Protein AF-A0A8T4DHM2-F1 (afdb_monomer)

Solvent-accessible surface area (backbone atoms only — not comparable to full-atom values): 19106 Å² total; per-residue (Å²): 145,84,73,81,66,64,70,60,52,62,57,51,57,50,54,53,49,54,50,51,53,53,55,59,59,62,76,74,63,72,80,48,41,32,35,40,33,29,38,38,45,29,70,30,79,70,56,65,68,32,50,54,48,30,55,52,62,71,40,50,84,72,65,46,81,91,61,20,65,68,57,28,38,73,72,60,42,24,54,74,74,44,68,49,73,49,72,58,94,60,24,19,42,32,43,39,39,39,38,25,46,55,54,76,65,61,47,50,54,55,48,55,52,49,45,69,41,53,53,34,71,97,31,52,28,48,34,45,71,75,48,76,44,60,57,52,61,60,53,50,53,52,52,54,56,52,50,54,52,53,50,49,55,50,58,73,64,52,70,55,67,68,55,54,53,51,48,51,54,49,46,58,56,50,61,70,46,55,37,68,42,67,92,81,52,29,45,19,28,75,33,52,86,84,35,70,48,39,37,41,25,54,36,60,56,29,35,51,43,38,42,74,69,70,44,40,29,27,34,19,52,68,62,73,65,81,49,70,56,57,40,51,48,22,77,75,28,51,27,30,39,44,30,35,31,51,72,67,33,50,52,36,50,52,49,43,58,75,70,31,49,56,54,26,38,22,56,36,61,82,83,35,50,54,54,75,51,49,70,70,52,51,60,45,28,65,71,67,42,40,45,36,71,58,52,48,54,58,53,55,58,56,68,73,61,67,81,78,77,79,82,78,83,80,78,84,81,84,87,81,87,80,86,86,84,88,88,82,87,86,81,83,91,88,82,84,88,133

Radius of gyration: 42.07 Å; Cα contacts (8 Å, |Δi|>4): 471; chains: 1; bounding box: 94×70×94 Å

Foldseek 3Di:
DPDPPPVVVVVVVVVVVVVVVVVVVVPPDDLFQKKWKKKKKWQFDADPVQLVCLLQVQLPPVPDPVLRPVVCPVVVQKDDWDKDWDDDPGMIIIMIMIGGNDDPVSVVVSSVSSQVRQDGDPTGMGMDTPDMDGPVVVVVVVVVVVVVVVVVVVVVPPPPVVVVVVVVVVLVVLVVQFFQDDPVRWTAFPCQPVALEAEEEADNLLRSLCVVLVNRRYTHQDDLARDPRLQVSQVRHAYEYEAELDPSRVSSLVNCVVRHHYFWYFYQPHPDGSSPDDSVRVVVSVVPIDGSVVVVVVVVVVVVPDDDDDDPDDDDDDDDDDDDDDDDDDDDDDDDDD

Nearest PDB structures (foldseek):
  4pfc-assembly1_B  TM=4.199E-01  e=1.854E-01  Homo sapiens
  5wob-assembly2_C  TM=3.866E-01  e=6.236E-01  Homo sapiens
  4dtt-assembly2_B  TM=3.139E-01  e=3.838E-01  Homo sapiens
  5wob-assembly1_B  TM=2.906E-01  e=4.892E-01  Homo sapiens
  5wob-assembly4_H  TM=2.958E-01  e=7.480E-01  Homo sapiens

pLDDT: mean 78.2, std 19.73, range [31.89, 96.5]

Mean predicted aligned error: 19.89 Å

Sequence (338 aa):
MIIKSKKNLDLKDNHDKDKKTDVTLKNEIGTTKYIIQANINASGIVDRPDVVGAIFGQTEGLLGDDLDLRELQKTGRVGRIRVSINSKSGKSFGSISIPSSLDKIETAVLAASLETIDRVGPCEAKINVSKIEDVRSSKRAYVVDRAKEILKEMMDREVPETQELTEEVKQAVRVKQITKYGADNLPAGPNIDDSDAIIVCEGRADVLNLLKYGIKNAIAVEGTSIPDTIVKLSKEKTVTAFIDGDRGGELILRELMELGEIDNLARAPPGKEVEDLTRKEVFKSLRNKVSAEQALNEIFERSETTPTMPIVESSPVDATQEQTQLSPRPLGPKSGNT

Secondary structure (DSSP, 8-state):
--SSSSHHHHHHHHHHHHHHHHHHHHTT-SS--EEEEEEEEESS---HHHHHHHHHHHHTTTS-GGG-HHHHHHTTSB-PPEEEEEEETTEEEEEEEEEE-S-HHHHHHHHHHHHT--EETTEEEEEEEEEEEEHHHHHHHHHHHHHHHHHHHHHHHS--HHHHHHHHHHHHHHHTT-EEETTTTEEE-TTTTT-SEEEEESSHHHHHHHHHTT---EEE--SSSPPHHHHHHHHHSEEEEEE-SSHHHHHHHHHHHHHS--SEEEEPPTT--GGG--HHHHHHHHHTPEEHHHHHHHHHHHHS----PPP---PPPP----------PPPPP-----

Structure (mmCIF, N/CA/C/O backbone):
data_AF-A0A8T4DHM2-F1
#
_entry.id   AF-A0A8T4DHM2-F1
#
loop_
_atom_site.group_PDB
_atom_site.id
_atom_site.type_symbol
_atom_site.label_atom_id
_atom_site.label_alt_id
_atom_site.label_comp_id
_atom_site.label_asym_id
_atom_site.label_entity_id
_atom_site.label_seq_id
_atom_site.pdbx_PDB_ins_code
_atom_site.Cartn_x
_atom_site.Cartn_y
_atom_site.Cartn_z
_atom_site.occupancy
_atom_site.B_iso_or_equiv
_atom_site.auth_seq_id
_atom_site.auth_comp_id
_atom_site.auth_asym_id
_atom_site.auth_atom_id
_atom_site.pdbx_PDB_model_num
ATOM 1 N N . MET A 1 1 ? 24.087 39.299 6.784 1.00 42.50 1 MET A N 1
ATOM 2 C CA . MET A 1 1 ? 23.421 38.027 7.155 1.00 42.50 1 MET A CA 1
ATOM 3 C C . MET A 1 1 ? 22.448 37.552 6.050 1.00 42.50 1 MET A C 1
ATOM 5 O O . MET A 1 1 ? 21.328 37.186 6.358 1.00 42.50 1 MET A O 1
ATOM 9 N N . ILE A 1 2 ? 22.832 37.560 4.754 1.00 41.78 2 ILE A N 1
ATOM 10 C CA . ILE A 1 2 ? 21.895 37.308 3.616 1.00 41.78 2 ILE A CA 1
ATOM 11 C C . ILE A 1 2 ? 22.544 36.474 2.480 1.00 41.78 2 ILE A C 1
ATOM 13 O O . ILE A 1 2 ? 22.290 36.694 1.305 1.00 41.78 2 ILE A O 1
ATOM 17 N N . ILE A 1 3 ? 23.431 35.518 2.790 1.00 41.28 3 ILE A N 1
ATOM 18 C CA . ILE A 1 3 ? 24.083 34.688 1.741 1.00 41.28 3 ILE A CA 1
ATOM 19 C C . ILE A 1 3 ? 23.790 33.183 1.898 1.00 41.28 3 ILE A C 1
ATOM 21 O O . ILE A 1 3 ? 23.943 32.417 0.952 1.00 41.28 3 ILE A O 1
ATOM 25 N N . LYS A 1 4 ? 23.245 32.732 3.036 1.00 41.06 4 LYS A N 1
ATOM 26 C CA . LYS A 1 4 ? 22.918 31.307 3.251 1.00 41.06 4 LYS A CA 1
ATOM 27 C C . LYS A 1 4 ? 21.530 30.862 2.755 1.00 41.06 4 LYS A C 1
ATOM 29 O O . LYS A 1 4 ? 21.272 29.666 2.756 1.00 41.06 4 LYS A O 1
ATOM 34 N N . SER A 1 5 ? 20.666 31.774 2.293 1.00 44.75 5 SER A N 1
ATOM 35 C CA . SER A 1 5 ? 19.272 31.426 1.942 1.00 44.75 5 SER A CA 1
ATOM 36 C C . SER A 1 5 ? 19.037 31.088 0.461 1.00 44.75 5 SER A C 1
ATOM 38 O O . SER A 1 5 ? 18.131 30.323 0.155 1.00 44.75 5 SER A O 1
ATOM 40 N N . LYS A 1 6 ? 19.862 31.586 -0.476 1.00 43.09 6 LYS A N 1
ATOM 41 C CA . LYS A 1 6 ? 19.673 31.294 -1.915 1.00 43.09 6 LYS A CA 1
ATOM 42 C C . LYS A 1 6 ? 20.136 29.890 -2.320 1.00 43.09 6 LYS A C 1
ATOM 44 O O . LYS A 1 6 ? 19.460 29.232 -3.095 1.00 43.09 6 LYS A O 1
ATOM 49 N N . LYS A 1 7 ? 21.211 29.373 -1.711 1.00 43.28 7 LYS A N 1
ATOM 50 C CA . LYS A 1 7 ? 21.751 28.037 -2.035 1.00 43.28 7 LYS A CA 1
ATOM 51 C C . LYS A 1 7 ? 20.799 26.880 -1.695 1.00 43.28 7 LYS A C 1
ATOM 53 O O . LYS A 1 7 ? 20.919 25.821 -2.290 1.00 43.28 7 LYS A O 1
ATOM 58 N N . ASN A 1 8 ? 19.874 27.071 -0.751 1.00 38.84 8 ASN A N 1
ATOM 59 C CA . ASN A 1 8 ? 18.945 26.029 -0.294 1.00 38.84 8 ASN A CA 1
ATOM 60 C C . ASN A 1 8 ? 17.631 25.972 -1.096 1.00 38.84 8 ASN A C 1
ATOM 62 O O . ASN A 1 8 ? 16.935 24.962 -1.026 1.00 38.84 8 ASN A O 1
ATOM 66 N N . LEU A 1 9 ? 17.296 27.028 -1.850 1.00 46.88 9 LEU A N 1
ATOM 67 C CA . LEU A 1 9 ? 16.155 27.022 -2.773 1.00 46.88 9 LEU A CA 1
ATOM 68 C C . LEU A 1 9 ? 16.515 26.260 -4.060 1.00 46.88 9 LEU A C 1
ATOM 70 O O . LEU A 1 9 ? 15.807 25.334 -4.439 1.00 46.88 9 LEU A O 1
ATOM 74 N N . ASP A 1 10 ? 17.698 26.532 -4.621 1.00 46.94 10 ASP A N 1
ATOM 75 C CA . ASP A 1 10 ? 18.172 25.897 -5.863 1.00 46.94 10 ASP A CA 1
ATOM 76 C C . ASP A 1 10 ? 18.380 24.370 -5.731 1.00 46.94 10 ASP A C 1
ATOM 78 O O . ASP A 1 10 ? 18.240 23.623 -6.700 1.00 46.94 10 ASP A O 1
ATOM 82 N N . LEU A 1 11 ? 18.689 23.878 -4.523 1.00 48.53 11 LEU A N 1
ATOM 83 C CA . LEU A 1 11 ? 18.841 22.442 -4.236 1.00 48.53 11 LEU A CA 1
ATOM 84 C C . LEU A 1 11 ? 17.493 21.711 -4.117 1.00 48.53 11 LEU A C 1
ATOM 86 O O . LEU A 1 11 ? 17.408 20.540 -4.482 1.00 48.53 11 LEU A O 1
ATOM 90 N N . LYS A 1 12 ? 16.440 22.383 -3.632 1.00 44.97 12 LYS A N 1
ATOM 91 C CA . LYS A 1 12 ? 15.090 21.801 -3.541 1.00 44.97 12 LYS A CA 1
ATOM 92 C C . LYS A 1 12 ? 14.390 21.789 -4.899 1.00 44.97 12 LYS A C 1
ATOM 94 O O . LYS A 1 12 ? 13.778 20.782 -5.247 1.00 44.97 12 LYS A O 1
ATOM 99 N N . ASP A 1 13 ? 14.578 22.837 -5.697 1.00 46.66 13 ASP A N 1
ATOM 100 C CA . ASP A 1 13 ? 13.969 22.952 -7.027 1.00 46.66 13 ASP A CA 1
ATOM 101 C C . ASP A 1 13 ? 14.537 21.943 -8.040 1.00 46.66 13 ASP A C 1
ATOM 103 O O . ASP A 1 13 ? 13.812 21.479 -8.921 1.00 46.66 13 ASP A O 1
ATOM 107 N N . ASN A 1 14 ? 15.808 21.546 -7.906 1.00 46.06 14 ASN A N 1
ATOM 108 C CA . ASN A 1 14 ? 16.380 20.467 -8.720 1.00 46.06 14 ASN A CA 1
ATOM 109 C C . ASN A 1 14 ? 15.842 19.089 -8.313 1.00 46.06 14 ASN A C 1
ATOM 111 O O . ASN A 1 14 ? 15.545 18.268 -9.177 1.00 46.06 14 ASN A O 1
ATOM 115 N N . HIS A 1 15 ? 15.632 18.851 -7.015 1.00 43.34 15 HIS A N 1
ATOM 116 C CA . HIS A 1 15 ? 15.149 17.558 -6.533 1.00 43.34 15 HIS A CA 1
ATOM 117 C C . HIS A 1 15 ? 13.670 17.311 -6.881 1.00 43.34 15 HIS A C 1
ATOM 119 O O . HIS A 1 15 ? 13.289 16.178 -7.179 1.00 43.34 15 HIS A O 1
ATOM 125 N N . ASP A 1 16 ? 12.851 18.367 -6.907 1.00 45.88 16 ASP A N 1
ATOM 126 C CA . ASP A 1 16 ? 11.457 18.293 -7.361 1.00 45.88 16 ASP A CA 1
ATOM 127 C C . ASP A 1 16 ? 11.324 18.227 -8.887 1.00 45.88 16 ASP A C 1
ATOM 129 O O . ASP A 1 16 ? 10.401 17.581 -9.389 1.00 45.88 16 ASP A O 1
ATOM 133 N N . LYS A 1 17 ? 12.252 18.829 -9.646 1.00 42.97 17 LYS A N 1
ATOM 134 C CA . LYS A 1 17 ? 12.304 18.668 -11.109 1.00 42.97 17 LYS A CA 1
ATOM 135 C C . LYS A 1 17 ? 12.670 17.244 -11.509 1.00 42.97 17 LYS A C 1
ATOM 137 O O . LYS A 1 17 ? 11.963 16.697 -12.349 1.00 42.97 17 LYS A O 1
ATOM 142 N N . ASP A 1 18 ? 13.670 16.641 -10.862 1.00 43.41 18 ASP A N 1
ATOM 143 C CA . ASP A 1 18 ? 14.073 15.246 -11.092 1.00 43.41 18 ASP A CA 1
ATOM 144 C C . ASP A 1 18 ? 12.977 14.249 -10.683 1.00 43.41 18 ASP A C 1
ATOM 146 O O . ASP A 1 18 ? 12.731 13.263 -11.379 1.00 43.41 18 ASP A O 1
ATOM 150 N N . LYS A 1 19 ? 12.240 14.527 -9.597 1.00 40.41 19 LYS A N 1
ATOM 151 C CA . LYS A 1 19 ? 11.059 13.732 -9.223 1.00 40.41 19 LYS A CA 1
ATOM 152 C C . LYS A 1 19 ? 9.912 13.893 -10.218 1.00 40.41 19 LYS A C 1
ATOM 154 O O . LYS A 1 19 ? 9.256 12.906 -10.540 1.00 40.41 19 LYS A O 1
ATOM 159 N N . LYS A 1 20 ? 9.658 15.099 -10.739 1.00 35.19 20 LYS A N 1
ATOM 160 C CA . LYS A 1 20 ? 8.614 15.322 -11.756 1.00 35.19 20 LYS A CA 1
ATOM 161 C C . LYS A 1 20 ? 8.946 14.655 -13.090 1.00 35.19 20 LYS A C 1
ATOM 163 O O . LYS A 1 20 ? 8.047 14.076 -13.700 1.00 35.19 20 LYS A O 1
ATOM 168 N N . THR A 1 21 ? 10.198 14.688 -13.546 1.00 37.91 21 THR A N 1
ATOM 169 C CA . THR A 1 21 ? 10.620 13.980 -14.768 1.00 37.91 21 THR A CA 1
ATOM 170 C C . THR A 1 21 ? 10.574 12.461 -14.593 1.00 37.91 21 THR A C 1
ATOM 172 O O . THR A 1 21 ? 10.096 11.779 -15.500 1.00 37.91 21 THR A O 1
ATOM 175 N N . ASP A 1 22 ? 10.941 11.931 -13.422 1.00 44.53 22 ASP A N 1
ATOM 176 C CA . ASP A 1 22 ? 10.840 10.495 -13.107 1.00 44.53 22 ASP A CA 1
ATOM 177 C C . ASP A 1 22 ? 9.378 10.003 -13.011 1.00 44.53 22 ASP A C 1
ATOM 179 O O . ASP A 1 22 ? 9.024 8.933 -13.511 1.00 44.53 22 ASP A O 1
ATOM 183 N N . VAL A 1 23 ? 8.472 10.820 -12.458 1.00 45.75 23 VAL A N 1
ATOM 184 C CA . VAL A 1 23 ? 7.024 10.526 -12.427 1.00 45.75 23 VAL A CA 1
ATOM 185 C C . VAL A 1 23 ? 6.401 10.579 -13.830 1.00 45.75 23 VAL A C 1
ATOM 187 O O . VAL A 1 23 ? 5.517 9.784 -14.143 1.00 45.75 23 VAL A O 1
ATOM 190 N N . THR A 1 24 ? 6.893 11.450 -14.714 1.00 40.62 24 THR A N 1
ATOM 191 C CA . THR A 1 24 ? 6.385 11.555 -16.096 1.00 40.62 24 THR A CA 1
ATOM 192 C C . THR A 1 24 ? 6.889 10.407 -16.980 1.00 40.62 24 THR A C 1
ATOM 194 O O . THR A 1 24 ? 6.173 9.940 -17.864 1.00 40.62 24 THR A O 1
ATOM 197 N N . LEU A 1 25 ? 8.088 9.878 -16.708 1.00 45.38 25 LEU A N 1
ATOM 198 C CA . LEU A 1 25 ? 8.584 8.651 -17.337 1.00 45.38 25 LEU A CA 1
ATOM 199 C C . LEU A 1 25 ? 7.758 7.423 -16.936 1.00 45.38 25 LEU A C 1
ATOM 201 O O . LEU A 1 25 ? 7.532 6.567 -17.785 1.00 45.38 25 LEU A O 1
ATOM 205 N N . LYS A 1 26 ? 7.255 7.362 -15.695 1.00 49.47 26 LYS A N 1
ATOM 206 C CA . LYS A 1 26 ? 6.471 6.232 -15.161 1.00 49.47 26 LYS A CA 1
ATOM 207 C C . LYS A 1 26 ? 5.098 6.030 -15.817 1.00 49.47 26 LYS A C 1
ATOM 209 O O . LYS A 1 26 ? 4.637 4.892 -15.868 1.00 49.47 26 LYS A O 1
ATOM 214 N N . ASN A 1 27 ? 4.477 7.078 -16.360 1.00 45.34 27 ASN A N 1
ATOM 215 C CA . ASN A 1 27 ? 3.081 7.026 -16.821 1.00 45.34 27 ASN A CA 1
ATOM 216 C C . ASN A 1 27 ? 2.874 6.597 -18.289 1.00 45.34 27 ASN A C 1
ATOM 218 O O . ASN A 1 27 ? 1.735 6.421 -18.704 1.00 45.34 27 ASN A O 1
ATOM 222 N N . GLU A 1 28 ? 3.937 6.348 -19.065 1.00 50.72 28 GLU A N 1
ATOM 223 C CA . GLU A 1 28 ? 3.840 5.828 -20.449 1.00 50.72 28 GLU A CA 1
ATOM 224 C C . GLU A 1 28 ? 4.586 4.493 -20.648 1.00 50.72 28 GLU A C 1
ATOM 226 O O . GLU A 1 28 ? 5.075 4.184 -21.735 1.00 50.72 28 GLU A O 1
ATOM 231 N N . ILE A 1 29 ? 4.725 3.682 -19.597 1.00 56.28 29 ILE A N 1
ATOM 232 C CA . ILE A 1 29 ? 5.455 2.410 -19.678 1.00 56.28 29 ILE A CA 1
ATOM 233 C C . ILE A 1 29 ? 4.451 1.262 -19.743 1.00 56.28 29 ILE A C 1
ATOM 235 O O . ILE A 1 29 ? 4.069 0.719 -18.705 1.00 56.28 29 ILE A O 1
ATOM 239 N N . GLY A 1 30 ? 4.042 0.908 -20.965 1.00 61.72 30 GLY A N 1
ATOM 240 C CA . GLY A 1 30 ? 3.260 -0.295 -21.269 1.00 61.72 30 GLY A CA 1
ATOM 241 C C . GLY A 1 30 ? 4.019 -1.599 -20.963 1.00 61.72 30 GLY A C 1
ATOM 242 O O . GLY A 1 30 ? 4.575 -1.784 -19.881 1.00 61.72 30 GLY A O 1
ATOM 243 N N . THR A 1 31 ? 4.083 -2.519 -21.926 1.00 73.31 31 THR A N 1
ATOM 244 C CA . THR A 1 31 ? 4.780 -3.824 -21.838 1.00 73.31 31 THR A CA 1
ATOM 245 C C . THR A 1 31 ? 6.314 -3.730 -21.841 1.00 73.31 31 THR A C 1
ATOM 247 O O . THR A 1 31 ? 6.999 -4.752 -21.914 1.00 73.31 31 THR A O 1
ATOM 250 N N . THR A 1 32 ? 6.876 -2.522 -21.755 1.00 85.62 32 THR A N 1
ATOM 251 C CA . THR A 1 32 ? 8.317 -2.264 -21.810 1.00 85.62 32 THR A CA 1
ATOM 252 C C . THR A 1 32 ? 9.065 -3.056 -20.739 1.00 85.62 32 THR A C 1
ATOM 254 O O . THR A 1 32 ? 8.828 -2.898 -19.538 1.00 85.62 32 THR A O 1
ATOM 257 N N . LYS A 1 33 ? 10.004 -3.889 -21.187 1.00 89.56 33 LYS A N 1
ATOM 258 C CA . LYS A 1 33 ? 10.927 -4.648 -20.340 1.00 89.56 33 LYS A CA 1
ATOM 259 C C . LYS A 1 33 ? 12.250 -3.897 -20.170 1.00 89.56 33 LYS A C 1
ATOM 261 O O . LYS A 1 33 ? 12.789 -3.864 -19.067 1.00 89.56 33 LYS A O 1
ATOM 266 N N . TYR A 1 34 ? 12.723 -3.254 -21.236 1.00 92.25 34 TYR A N 1
ATOM 267 C CA . TYR A 1 34 ? 14.014 -2.577 -21.300 1.00 92.25 34 TYR A CA 1
ATOM 268 C C . TYR A 1 34 ? 13.891 -1.188 -21.929 1.00 92.25 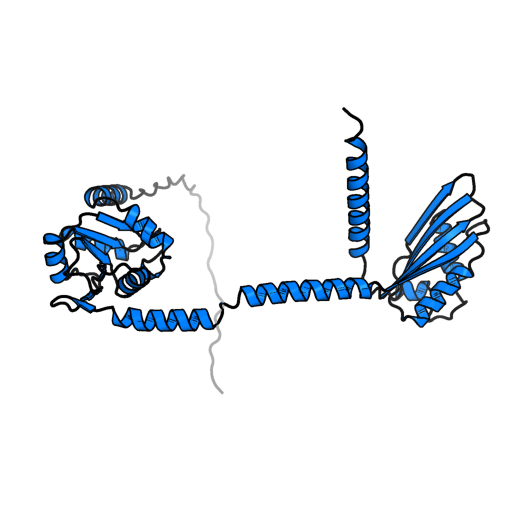34 TYR A C 1
ATOM 270 O O . TYR A 1 34 ? 13.044 -0.961 -22.790 1.00 92.25 34 TYR A O 1
ATOM 278 N N . ILE A 1 35 ? 14.754 -0.258 -21.533 1.00 93.12 35 ILE A N 1
ATOM 279 C CA . ILE A 1 35 ? 14.920 1.035 -22.203 1.00 93.12 35 ILE A CA 1
ATOM 280 C C . ILE A 1 35 ? 16.361 1.138 -22.687 1.00 93.12 35 ILE A C 1
ATOM 282 O O . ILE A 1 35 ? 17.288 1.151 -21.879 1.00 93.12 35 ILE A O 1
ATOM 286 N N . ILE A 1 36 ? 16.542 1.239 -24.001 1.00 95.12 36 ILE A N 1
ATOM 287 C CA . ILE A 1 36 ? 17.836 1.549 -24.607 1.00 95.12 36 ILE A CA 1
ATOM 288 C C . ILE A 1 36 ? 18.026 3.062 -24.512 1.00 95.12 36 ILE A C 1
ATOM 290 O O . ILE A 1 36 ? 17.170 3.824 -24.966 1.00 95.12 36 ILE A O 1
ATOM 294 N N . GLN A 1 37 ? 19.128 3.498 -23.909 1.00 95.81 37 GLN A N 1
ATOM 295 C CA . GLN A 1 37 ? 19.555 4.892 -23.905 1.00 95.81 37 GLN A CA 1
ATOM 296 C C . GLN A 1 37 ? 20.795 5.029 -24.779 1.00 95.81 37 GLN A C 1
ATOM 298 O O . GLN A 1 37 ? 21.759 4.284 -24.616 1.00 95.81 37 GLN A O 1
ATOM 303 N N . ALA A 1 38 ? 20.773 5.987 -25.697 1.00 95.94 38 ALA A N 1
ATOM 304 C CA . ALA A 1 38 ? 21.893 6.294 -26.571 1.00 95.94 38 ALA A CA 1
ATOM 305 C C . ALA A 1 38 ? 22.094 7.806 -26.677 1.00 95.94 38 ALA A C 1
ATOM 307 O O . ALA A 1 38 ? 21.161 8.590 -26.505 1.00 95.94 38 ALA A O 1
ATOM 308 N N . ASN A 1 39 ? 23.324 8.216 -26.957 1.00 96.19 39 ASN A N 1
ATOM 309 C CA . ASN A 1 39 ? 23.700 9.606 -27.173 1.00 96.19 39 ASN A CA 1
ATOM 310 C C . ASN A 1 39 ? 24.102 9.795 -28.630 1.00 96.19 39 ASN A C 1
ATOM 312 O O . ASN A 1 39 ? 24.839 8.973 -29.170 1.00 96.19 39 ASN A O 1
ATOM 316 N N . ILE A 1 40 ? 23.665 10.895 -29.234 1.00 94.50 40 ILE A N 1
ATOM 317 C CA . ILE A 1 40 ? 23.976 11.256 -30.616 1.00 94.50 40 ILE A CA 1
ATOM 318 C C . ILE A 1 40 ? 24.798 12.543 -30.661 1.00 94.50 40 ILE A C 1
ATOM 320 O O . ILE A 1 40 ? 24.468 13.529 -30.001 1.00 94.50 40 ILE A O 1
ATOM 324 N N . ASN A 1 41 ? 25.853 12.531 -31.475 1.00 94.50 41 ASN A N 1
ATOM 325 C CA . ASN A 1 41 ? 26.660 13.702 -31.806 1.00 94.50 41 ASN A CA 1
ATOM 326 C C . ASN A 1 41 ? 26.705 13.856 -33.327 1.00 94.50 41 ASN A C 1
ATOM 328 O O . ASN A 1 41 ? 27.233 12.974 -33.997 1.00 94.50 41 ASN A O 1
ATOM 332 N N . ALA A 1 42 ? 26.192 14.960 -33.865 1.00 94.50 42 ALA A N 1
ATOM 333 C CA . ALA A 1 42 ? 26.228 15.263 -35.294 1.00 94.50 42 ALA A CA 1
ATOM 334 C C . ALA A 1 42 ? 27.120 16.478 -35.580 1.00 94.50 42 ALA A C 1
ATOM 336 O O . ALA A 1 42 ? 27.145 17.451 -34.818 1.00 94.50 42 ALA A O 1
ATOM 337 N N . SER A 1 43 ? 27.852 16.425 -36.694 1.00 92.44 43 SER A N 1
ATOM 338 C CA . SER A 1 43 ? 28.789 17.475 -37.115 1.00 92.44 43 SER A CA 1
ATOM 339 C C . SER A 1 43 ? 28.111 18.747 -37.635 1.00 92.44 43 SER A C 1
ATOM 341 O O . SER A 1 43 ? 28.779 19.774 -37.742 1.00 92.44 43 SER A O 1
ATOM 343 N N . GLY A 1 44 ? 26.802 18.693 -37.901 1.00 90.69 44 GLY A N 1
ATOM 344 C CA . GLY A 1 44 ? 25.984 19.813 -38.362 1.00 90.69 44 GLY A CA 1
ATOM 345 C C . GLY A 1 44 ? 24.693 19.996 -37.562 1.00 90.69 44 GLY A C 1
ATOM 346 O O . GLY A 1 44 ? 24.474 19.349 -36.532 1.00 90.69 44 GLY A O 1
ATOM 347 N N . ILE A 1 45 ? 23.831 20.893 -38.044 1.00 91.12 45 ILE A N 1
ATOM 348 C CA . ILE A 1 45 ? 22.493 21.146 -37.492 1.00 91.12 45 ILE A CA 1
ATOM 349 C C . ILE A 1 45 ? 21.547 20.073 -38.034 1.00 91.12 45 ILE A C 1
ATOM 351 O O . ILE A 1 45 ? 21.397 19.961 -39.247 1.00 91.12 45 ILE A O 1
ATOM 355 N N . VAL A 1 46 ? 20.940 19.293 -37.142 1.00 92.00 46 VAL A N 1
ATOM 356 C CA . VAL A 1 46 ? 19.966 18.248 -37.492 1.00 92.00 46 VAL A CA 1
ATOM 357 C C . VAL A 1 46 ? 18.726 18.386 -36.624 1.00 92.00 46 VAL A C 1
ATOM 359 O O . VAL A 1 46 ? 18.830 18.746 -35.448 1.00 92.00 46 VAL A O 1
ATOM 362 N N . ASP A 1 47 ? 17.566 18.070 -37.190 1.00 91.44 47 ASP A N 1
ATOM 363 C CA . ASP A 1 47 ? 16.304 18.099 -36.466 1.00 91.44 47 ASP A CA 1
ATOM 364 C C . ASP A 1 47 ? 15.878 16.699 -36.013 1.00 91.44 47 ASP A C 1
ATOM 366 O O . ASP A 1 47 ? 16.394 15.657 -36.427 1.00 91.44 47 ASP A O 1
ATOM 370 N N . ARG A 1 48 ? 14.878 16.661 -35.127 1.00 91.88 48 ARG A N 1
ATOM 371 C CA . ARG A 1 48 ? 14.297 15.405 -34.639 1.00 91.88 48 ARG A CA 1
ATOM 372 C C . ARG A 1 48 ? 13.833 14.466 -35.770 1.00 91.88 48 ARG A C 1
ATOM 374 O O . ARG A 1 48 ? 14.105 13.270 -35.643 1.00 91.88 48 ARG A O 1
ATOM 381 N N . PRO A 1 49 ? 13.137 14.930 -36.830 1.00 92.38 49 PRO A N 1
ATOM 382 C CA . PRO A 1 49 ? 12.717 14.060 -37.926 1.00 92.38 49 PRO A CA 1
ATOM 383 C C . PRO A 1 49 ? 13.893 13.404 -38.653 1.00 92.38 49 PRO A C 1
ATOM 385 O O . PRO A 1 49 ? 13.772 12.241 -39.020 1.00 92.38 49 PRO A O 1
ATOM 388 N N . ASP A 1 50 ? 15.032 14.092 -38.784 1.00 93.12 50 ASP A N 1
ATOM 389 C CA . ASP A 1 50 ? 16.221 13.549 -39.450 1.00 93.12 50 ASP A CA 1
ATOM 390 C C . ASP A 1 50 ? 16.805 12.373 -38.670 1.00 93.12 50 ASP A C 1
ATOM 392 O O . ASP A 1 50 ? 17.135 11.340 -39.249 1.00 93.12 50 ASP A O 1
ATOM 396 N N . VAL A 1 51 ? 16.889 12.496 -37.341 1.00 92.00 51 VAL A N 1
ATOM 397 C CA . VAL A 1 51 ? 17.386 11.415 -36.474 1.00 92.00 51 VAL A CA 1
ATOM 398 C C . VAL A 1 51 ? 16.444 10.223 -36.488 1.00 92.00 51 VAL A C 1
ATOM 400 O O . VAL A 1 51 ? 16.894 9.087 -36.588 1.00 92.00 51 VAL A O 1
ATOM 403 N N . VAL A 1 52 ? 15.134 10.462 -36.417 1.00 92.69 52 VAL A N 1
ATOM 404 C CA . VAL A 1 52 ? 14.149 9.377 -36.503 1.00 92.69 52 VAL A CA 1
ATOM 405 C C . VAL A 1 52 ? 14.215 8.702 -37.875 1.00 92.69 52 VAL A C 1
ATOM 407 O O . VAL A 1 52 ? 14.214 7.476 -37.948 1.00 92.69 52 VAL A O 1
ATOM 410 N N . GLY A 1 53 ? 14.325 9.487 -38.948 1.00 91.81 53 GLY A N 1
ATOM 411 C CA . GLY A 1 53 ? 14.463 8.990 -40.314 1.00 91.81 53 GLY A CA 1
ATOM 412 C C . GLY A 1 53 ? 15.720 8.147 -40.507 1.00 91.81 53 GLY A C 1
ATOM 413 O O . GLY A 1 53 ? 15.637 7.078 -41.099 1.00 91.81 53 GLY A O 1
ATOM 414 N N . ALA A 1 54 ? 16.854 8.574 -39.950 1.00 92.88 54 ALA A N 1
ATOM 415 C CA . ALA A 1 54 ? 18.099 7.813 -39.987 1.00 92.88 54 ALA A CA 1
ATOM 416 C C . ALA A 1 54 ? 18.009 6.508 -39.189 1.00 92.88 54 ALA A C 1
ATOM 418 O O . ALA A 1 54 ? 18.439 5.471 -39.682 1.00 92.88 54 ALA A O 1
ATOM 419 N N . ILE A 1 55 ? 17.398 6.541 -37.997 1.00 92.81 55 ILE A N 1
ATOM 420 C CA . ILE A 1 55 ? 17.201 5.338 -37.182 1.00 92.81 55 ILE A CA 1
ATOM 421 C C . ILE A 1 55 ? 16.380 4.305 -37.941 1.00 92.81 55 ILE A C 1
ATOM 423 O O . ILE A 1 55 ? 16.828 3.175 -38.054 1.00 92.81 55 ILE A O 1
ATOM 427 N N . PHE A 1 56 ? 15.220 4.662 -38.493 1.00 90.88 56 PHE A N 1
ATOM 428 C CA . PHE A 1 56 ? 14.426 3.689 -39.248 1.00 90.88 56 PHE A CA 1
ATOM 429 C C . PHE A 1 56 ? 15.096 3.303 -40.568 1.00 90.88 56 PHE A C 1
ATOM 431 O O . PHE A 1 56 ? 15.200 2.123 -40.858 1.00 90.88 56 PHE A O 1
ATOM 438 N N . GLY A 1 57 ? 15.598 4.266 -41.339 1.00 90.06 57 GLY A N 1
ATOM 439 C CA . GLY A 1 57 ? 16.114 4.002 -42.682 1.00 90.06 57 GLY A CA 1
ATOM 440 C C . GLY A 1 57 ? 17.409 3.193 -42.708 1.00 90.06 57 GLY A C 1
ATOM 441 O O . GLY A 1 57 ? 17.547 2.311 -43.544 1.00 90.06 57 GLY A O 1
ATOM 442 N N . GLN A 1 58 ? 18.359 3.470 -41.809 1.00 89.56 58 GLN A N 1
ATOM 443 C CA . GLN A 1 58 ? 19.644 2.759 -41.802 1.00 89.56 58 GLN A CA 1
ATOM 444 C C . GLN A 1 58 ? 19.618 1.440 -41.017 1.00 89.56 58 GLN A C 1
ATOM 446 O O . GLN A 1 58 ? 20.532 0.634 -41.169 1.00 89.56 58 GLN A O 1
ATOM 451 N N . THR A 1 59 ? 18.603 1.206 -40.179 1.00 84.94 59 THR A N 1
ATOM 452 C CA . THR A 1 59 ? 18.444 -0.088 -39.486 1.00 84.94 59 THR A CA 1
ATOM 453 C C . THR A 1 59 ? 17.527 -1.059 -40.233 1.00 84.94 59 THR A C 1
ATOM 455 O O . THR A 1 59 ? 17.583 -2.263 -39.976 1.00 84.94 59 THR A O 1
ATOM 458 N N . GLU A 1 60 ? 16.725 -0.568 -41.183 1.00 83.25 60 GLU A N 1
ATOM 459 C CA . GLU A 1 60 ? 15.877 -1.376 -42.063 1.00 83.25 60 GLU A CA 1
ATOM 460 C C . GLU A 1 60 ? 16.732 -2.299 -42.952 1.00 83.25 60 GLU A C 1
ATOM 462 O O . GLU A 1 60 ? 17.746 -1.896 -43.521 1.00 83.25 60 GLU A O 1
ATOM 467 N N . GLY A 1 61 ? 16.354 -3.578 -43.032 1.00 80.62 61 GLY A N 1
ATOM 468 C CA . GLY A 1 61 ? 17.062 -4.593 -43.823 1.00 80.62 61 GLY A CA 1
ATOM 469 C C . GLY A 1 61 ? 18.365 -5.141 -43.219 1.00 80.62 61 GLY A C 1
ATOM 470 O O . GLY A 1 61 ? 18.914 -6.098 -43.763 1.00 80.62 61 GLY A O 1
ATOM 471 N N . LEU A 1 62 ? 18.855 -4.604 -42.092 1.00 84.00 62 LEU A N 1
ATOM 472 C CA . LEU A 1 62 ? 20.101 -5.068 -41.459 1.00 84.00 62 LEU A CA 1
ATOM 473 C C . LEU A 1 62 ? 19.903 -6.297 -40.554 1.00 84.00 62 LEU A C 1
ATOM 475 O O . LEU A 1 62 ? 20.784 -7.149 -40.460 1.00 84.00 62 LEU A O 1
ATOM 479 N N . LEU A 1 63 ? 18.761 -6.376 -39.867 1.00 79.75 63 LEU A N 1
ATOM 480 C CA . LEU A 1 63 ? 18.516 -7.342 -38.787 1.00 79.75 63 LEU A CA 1
ATOM 481 C C . LEU A 1 63 ? 17.462 -8.416 -39.122 1.00 79.75 63 LEU A C 1
ATOM 483 O O . LEU A 1 63 ? 17.154 -9.249 -38.271 1.00 79.75 63 LEU A O 1
ATOM 487 N N . GLY A 1 64 ? 16.935 -8.412 -40.350 1.00 82.50 64 GLY A N 1
ATOM 488 C CA . GLY A 1 64 ? 15.804 -9.248 -40.769 1.00 82.50 64 GLY A CA 1
ATOM 489 C C . GLY A 1 64 ? 14.444 -8.722 -40.288 1.00 82.50 64 GLY A C 1
ATOM 490 O O . GLY A 1 64 ? 14.371 -7.830 -39.443 1.00 82.50 64 GLY A O 1
ATOM 491 N N . ASP A 1 65 ? 13.363 -9.289 -40.827 1.00 79.12 65 ASP A N 1
ATOM 492 C CA . ASP A 1 65 ? 11.991 -8.776 -40.655 1.00 79.12 65 ASP A CA 1
ATOM 493 C C . ASP A 1 65 ? 11.503 -8.807 -39.192 1.00 79.12 65 ASP A C 1
ATOM 495 O O . ASP A 1 65 ? 10.744 -7.941 -38.760 1.00 79.12 65 ASP A O 1
ATOM 499 N N . ASP A 1 66 ? 11.985 -9.764 -38.391 1.00 82.81 66 ASP A N 1
ATOM 500 C CA . ASP A 1 66 ? 11.594 -9.924 -36.982 1.00 82.81 66 ASP A CA 1
ATOM 501 C C . ASP A 1 66 ? 12.178 -8.849 -36.049 1.00 82.81 66 ASP A C 1
ATOM 503 O O . ASP A 1 66 ? 11.668 -8.643 -34.940 1.00 82.81 66 ASP A O 1
ATOM 507 N N . LEU A 1 67 ? 13.257 -8.183 -36.476 1.00 86.06 67 LEU A N 1
ATOM 508 C CA . LEU A 1 67 ? 13.967 -7.149 -35.719 1.00 86.06 67 LEU A CA 1
ATOM 509 C C . LEU A 1 67 ? 13.896 -5.765 -36.380 1.00 86.06 67 LEU A C 1
ATOM 511 O O . LEU A 1 67 ? 14.529 -4.824 -35.893 1.00 86.06 67 LEU A O 1
ATOM 515 N N . ASP A 1 68 ? 13.101 -5.616 -37.440 1.00 89.19 68 ASP A N 1
ATOM 516 C CA . ASP A 1 68 ? 12.842 -4.320 -38.059 1.00 89.19 68 ASP A CA 1
ATOM 517 C C . ASP A 1 68 ? 12.091 -3.401 -37.082 1.00 89.19 68 ASP A C 1
ATOM 519 O O . ASP A 1 68 ? 10.980 -3.688 -36.626 1.00 89.19 68 ASP A O 1
ATOM 523 N N . LEU A 1 69 ? 12.687 -2.244 -36.784 1.00 88.94 69 LEU A N 1
ATOM 524 C CA . LEU A 1 69 ? 12.115 -1.228 -35.908 1.00 88.94 69 LEU A CA 1
ATOM 525 C C . LEU A 1 69 ? 10.706 -0.780 -36.318 1.00 88.94 69 LEU A C 1
ATOM 527 O O . LEU A 1 69 ? 9.905 -0.446 -35.438 1.00 88.94 69 LEU A O 1
ATOM 531 N N . ARG A 1 70 ? 10.384 -0.751 -37.616 1.00 89.00 70 ARG A N 1
ATOM 532 C CA . ARG A 1 70 ? 9.068 -0.324 -38.109 1.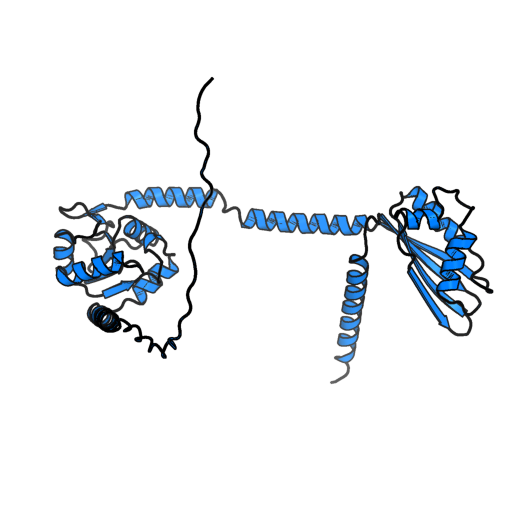00 89.00 70 ARG A CA 1
ATOM 533 C C . ARG A 1 70 ? 7.990 -1.351 -37.774 1.00 89.00 70 ARG A C 1
ATOM 535 O O . ARG A 1 70 ? 6.955 -0.984 -37.208 1.00 89.00 70 ARG A O 1
ATOM 542 N N . GLU A 1 71 ? 8.244 -2.628 -38.049 1.00 89.12 71 GLU A N 1
ATOM 543 C CA . GLU A 1 71 ? 7.319 -3.717 -37.713 1.00 89.12 71 GLU A CA 1
ATOM 544 C C . GLU A 1 71 ? 7.248 -3.944 -36.198 1.00 89.12 71 GLU A C 1
ATOM 546 O O . GLU A 1 71 ? 6.161 -4.109 -35.636 1.00 89.12 71 GLU A O 1
ATOM 551 N N . LEU A 1 72 ? 8.370 -3.829 -35.487 1.00 90.75 72 LEU A N 1
ATOM 552 C CA . LEU A 1 72 ? 8.402 -3.885 -34.027 1.00 90.75 72 LEU A CA 1
ATOM 553 C C . LEU A 1 72 ? 7.584 -2.762 -33.376 1.00 90.75 72 LEU A C 1
ATOM 555 O O . LEU A 1 72 ? 6.927 -2.990 -32.358 1.00 90.75 72 LEU A O 1
ATOM 559 N N . GLN A 1 73 ? 7.582 -1.558 -33.953 1.00 89.69 73 GLN A N 1
ATOM 560 C CA . GLN A 1 73 ? 6.756 -0.458 -33.459 1.00 89.69 73 GLN A CA 1
ATOM 561 C C . GLN A 1 73 ? 5.266 -0.670 -33.757 1.00 89.69 73 GLN A C 1
ATOM 563 O O . GLN A 1 73 ? 4.421 -0.392 -32.904 1.00 89.69 73 GLN A O 1
ATOM 568 N N . LYS A 1 74 ? 4.934 -1.204 -34.937 1.00 88.69 74 LYS A N 1
ATOM 569 C CA . LYS A 1 74 ? 3.557 -1.522 -35.349 1.00 88.69 74 LYS A CA 1
ATOM 570 C C . LYS A 1 74 ? 2.942 -2.656 -34.527 1.00 88.69 74 LYS A C 1
ATOM 572 O O . LYS A 1 74 ? 1.776 -2.580 -34.152 1.00 88.69 74 LYS A O 1
ATOM 577 N N . THR A 1 75 ? 3.734 -3.678 -34.209 1.00 89.12 75 THR A N 1
ATOM 578 C CA . THR A 1 75 ? 3.340 -4.799 -33.337 1.00 89.12 75 THR A CA 1
ATOM 579 C C . THR A 1 75 ? 3.369 -4.438 -31.849 1.00 89.12 75 THR A C 1
ATOM 581 O O . THR A 1 75 ? 2.929 -5.225 -31.013 1.00 89.12 75 THR A O 1
ATOM 584 N N . GLY A 1 76 ? 3.876 -3.251 -31.493 1.00 86.62 76 GLY A N 1
ATOM 585 C CA . GLY A 1 76 ? 3.961 -2.771 -30.114 1.00 86.62 76 GLY A CA 1
ATOM 586 C C . GLY A 1 76 ? 5.080 -3.413 -29.285 1.00 86.62 76 GLY A C 1
ATOM 587 O O . GLY A 1 76 ? 5.127 -3.202 -28.072 1.00 86.62 76 GLY A O 1
ATOM 588 N N . ARG A 1 77 ? 5.988 -4.175 -29.915 1.00 90.06 77 ARG A N 1
ATOM 589 C CA . ARG A 1 77 ? 7.185 -4.743 -29.269 1.00 90.06 77 ARG A CA 1
ATOM 590 C C . ARG A 1 77 ? 8.242 -3.676 -28.963 1.00 90.06 77 ARG A C 1
ATOM 592 O O . ARG A 1 77 ? 9.021 -3.821 -28.022 1.00 90.06 77 ARG A O 1
ATOM 599 N N . VAL A 1 78 ? 8.256 -2.590 -29.733 1.00 91.56 78 VAL A N 1
ATOM 600 C CA . VAL A 1 78 ? 9.049 -1.380 -29.482 1.00 91.56 78 VAL A CA 1
ATOM 601 C C . VAL A 1 78 ? 8.099 -0.192 -29.360 1.00 91.56 78 VAL A C 1
ATOM 603 O O . VAL A 1 78 ? 7.156 -0.046 -30.130 1.00 91.56 78 VAL A O 1
ATOM 606 N N . GLY A 1 79 ? 8.306 0.663 -28.362 1.00 89.31 79 GLY A N 1
ATOM 607 C CA . GLY A 1 79 ? 7.462 1.841 -28.173 1.00 89.31 79 GLY A CA 1
ATOM 608 C C . GLY A 1 79 ? 7.905 3.037 -29.020 1.00 89.31 79 GLY A C 1
ATOM 609 O O . GLY A 1 79 ? 8.656 2.935 -29.992 1.00 89.31 79 GLY A O 1
ATOM 610 N N . ARG A 1 80 ? 7.426 4.228 -28.653 1.00 90.44 80 ARG A N 1
ATOM 611 C CA . ARG A 1 80 ? 7.785 5.460 -29.367 1.00 90.44 80 ARG A CA 1
ATOM 612 C C . ARG A 1 80 ? 9.237 5.834 -29.087 1.00 90.44 80 ARG A C 1
ATOM 614 O O . ARG A 1 80 ? 9.613 6.038 -27.934 1.00 90.44 80 ARG A O 1
ATOM 621 N N . ILE A 1 81 ? 10.017 5.986 -30.154 1.00 91.62 81 ILE A N 1
ATOM 622 C CA . ILE A 1 81 ? 11.395 6.474 -30.091 1.00 91.62 81 ILE A CA 1
ATOM 623 C C . ILE A 1 81 ? 11.364 7.945 -29.665 1.00 91.62 81 ILE A C 1
ATOM 625 O O . ILE A 1 81 ? 10.794 8.808 -30.345 1.00 91.62 81 ILE A O 1
ATOM 629 N N . ARG A 1 82 ? 11.956 8.231 -28.506 1.00 92.50 82 ARG A N 1
ATOM 630 C CA . ARG A 1 82 ? 12.079 9.586 -27.970 1.00 92.50 82 ARG A CA 1
ATOM 631 C C . ARG A 1 82 ? 13.451 10.121 -28.326 1.00 92.50 82 ARG A C 1
ATOM 633 O O . ARG A 1 82 ? 14.458 9.490 -28.027 1.00 92.50 82 ARG A O 1
ATOM 640 N N . VAL A 1 83 ? 13.469 11.285 -28.957 1.00 94.19 83 VAL A N 1
ATOM 641 C CA . VAL A 1 83 ? 14.691 11.940 -29.411 1.00 94.19 83 VAL A CA 1
ATOM 642 C C . VAL A 1 83 ? 14.650 13.382 -28.937 1.00 94.19 83 VAL A C 1
ATOM 644 O O . VAL A 1 83 ? 13.690 14.099 -29.232 1.00 94.19 83 VAL A O 1
ATOM 647 N N . SER A 1 84 ? 15.691 13.784 -28.219 1.00 93.25 84 SER A N 1
ATOM 648 C CA . SER A 1 84 ? 15.910 15.153 -27.760 1.00 93.25 84 SER A CA 1
ATOM 649 C C . SER A 1 84 ? 17.218 15.642 -28.360 1.00 93.25 84 SER A C 1
ATOM 651 O O . SER A 1 84 ? 18.259 15.059 -28.076 1.00 93.25 84 SER A O 1
ATOM 653 N N . ILE A 1 85 ? 17.173 16.683 -29.190 1.00 93.06 85 ILE A N 1
ATOM 654 C CA . ILE A 1 85 ? 18.348 17.242 -29.871 1.00 93.06 85 ILE A CA 1
ATOM 655 C C . ILE A 1 85 ? 18.451 18.718 -29.536 1.00 93.06 85 ILE A C 1
ATOM 657 O O . ILE A 1 85 ? 17.468 19.451 -29.627 1.00 93.06 85 ILE A O 1
ATOM 661 N N . ASN A 1 86 ? 19.664 19.140 -29.205 1.00 92.44 86 ASN A N 1
ATOM 662 C CA . ASN A 1 86 ? 20.031 20.523 -28.991 1.00 92.44 86 ASN A CA 1
ATOM 663 C C . ASN A 1 86 ? 21.211 20.873 -29.900 1.00 92.44 86 ASN A C 1
ATOM 665 O O . ASN A 1 86 ? 22.233 20.184 -29.906 1.00 92.44 86 ASN A O 1
ATOM 669 N N . SER A 1 87 ? 21.107 21.999 -30.595 1.00 89.44 87 SER A N 1
ATOM 670 C CA . SER A 1 87 ? 22.153 22.482 -31.498 1.00 89.44 87 SER A CA 1
ATOM 671 C C . SER A 1 87 ? 22.916 23.637 -30.851 1.00 89.44 87 SER A C 1
ATOM 673 O O . SER A 1 87 ? 22.317 24.602 -30.374 1.00 89.44 87 SER A O 1
ATOM 675 N N . LYS A 1 88 ? 24.249 23.546 -30.805 1.00 90.50 88 LYS A N 1
ATOM 676 C CA . LYS A 1 88 ? 25.145 24.603 -30.310 1.00 90.50 88 LYS A CA 1
ATOM 677 C C . LYS A 1 88 ? 26.364 24.723 -31.218 1.00 90.50 88 LYS A C 1
ATOM 679 O O . LYS A 1 88 ? 27.018 23.730 -31.523 1.00 90.50 88 LYS A O 1
ATOM 684 N N . SER A 1 89 ? 26.690 25.953 -31.616 1.00 83.88 89 SER A N 1
ATOM 685 C CA . SER A 1 89 ? 27.889 26.268 -32.411 1.00 83.88 89 SER A CA 1
ATOM 686 C C . SER A 1 89 ? 28.018 25.436 -33.697 1.00 83.88 89 SER A C 1
ATOM 688 O O . SER A 1 89 ? 29.099 24.953 -34.023 1.00 83.88 89 SER A O 1
ATOM 690 N N . GLY A 1 90 ? 26.902 25.224 -34.401 1.00 84.88 90 GLY A N 1
ATOM 691 C CA . GLY A 1 90 ? 26.869 24.471 -35.659 1.00 84.88 90 GLY A CA 1
ATOM 692 C C . GLY A 1 90 ? 26.967 22.948 -35.520 1.00 84.88 90 GLY A C 1
ATOM 693 O O . GLY A 1 90 ? 26.925 22.272 -36.537 1.00 84.88 90 GLY A O 1
ATOM 6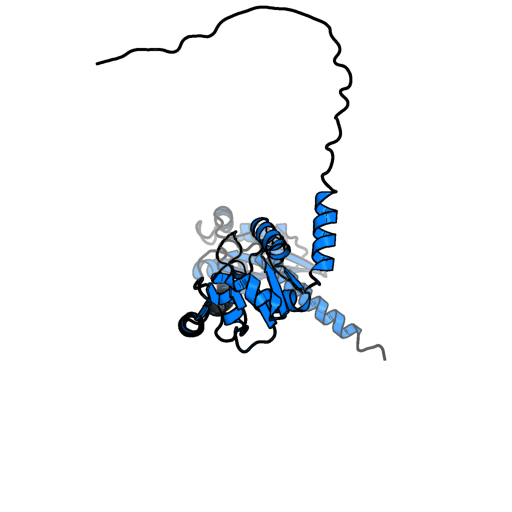94 N N . LYS A 1 91 ? 27.052 22.401 -34.300 1.00 91.00 91 LYS A N 1
ATOM 695 C CA . LYS A 1 91 ? 26.991 20.957 -34.021 1.00 91.00 91 LYS A CA 1
ATOM 696 C C . LYS A 1 91 ? 25.736 20.619 -33.230 1.00 91.00 91 LYS A C 1
ATOM 698 O O . LYS A 1 91 ? 25.265 21.439 -32.436 1.00 91.00 91 LYS A O 1
ATOM 703 N N . SER A 1 92 ? 25.231 19.404 -33.402 1.00 92.62 92 SER A N 1
ATOM 704 C CA . SER A 1 92 ? 24.043 18.935 -32.686 1.00 92.62 92 SER A CA 1
ATOM 705 C C . SER A 1 92 ? 24.389 17.805 -31.735 1.00 92.62 92 SER A C 1
ATOM 707 O O . SER A 1 92 ? 25.141 16.891 -32.071 1.00 92.62 92 SER A O 1
ATOM 709 N N . PHE A 1 93 ? 23.818 17.871 -30.541 1.00 94.19 93 PHE A N 1
ATOM 710 C CA . PHE A 1 93 ? 23.995 16.895 -29.479 1.00 94.19 93 PHE A CA 1
ATOM 711 C C . PHE A 1 93 ? 22.625 16.478 -28.982 1.00 94.19 93 PHE A C 1
ATOM 713 O O . PHE A 1 93 ? 21.748 17.321 -28.800 1.00 94.19 93 PHE A O 1
ATOM 720 N N . GLY A 1 94 ? 22.433 15.194 -28.729 1.00 93.31 94 GLY A N 1
ATOM 721 C CA . GLY A 1 94 ? 21.138 14.714 -28.294 1.00 93.31 94 GLY A CA 1
ATOM 722 C C . GLY A 1 94 ? 21.183 13.387 -27.571 1.00 93.31 94 GLY A C 1
ATOM 723 O O . GLY A 1 94 ? 22.214 12.718 -27.502 1.00 93.31 94 GLY A O 1
ATOM 724 N N . SER A 1 95 ? 20.025 13.009 -27.052 1.00 94.56 95 SER A N 1
ATOM 725 C CA . SER A 1 95 ? 19.781 11.704 -26.463 1.00 94.56 95 SER A CA 1
ATOM 726 C C . SER A 1 95 ? 18.607 11.022 -27.154 1.00 94.56 95 SER A C 1
ATOM 728 O O . SER A 1 95 ? 17.627 11.653 -27.559 1.00 94.56 95 SER A O 1
ATOM 730 N N . ILE A 1 96 ? 18.739 9.711 -27.300 1.00 95.06 96 ILE A N 1
ATOM 731 C CA . ILE A 1 96 ? 17.761 8.811 -27.891 1.00 95.06 96 ILE A CA 1
ATOM 732 C C . ILE A 1 96 ? 17.359 7.816 -26.806 1.00 95.06 96 ILE A C 1
ATOM 734 O O . ILE A 1 96 ? 18.205 7.250 -26.111 1.00 95.06 96 ILE A O 1
ATOM 738 N N . SER A 1 97 ? 16.057 7.603 -26.655 1.00 94.56 97 SER A N 1
ATOM 739 C CA . SER A 1 97 ? 15.499 6.607 -25.751 1.00 94.56 97 SER A CA 1
ATOM 740 C C . SER A 1 97 ? 14.494 5.737 -26.495 1.00 94.56 97 SER A C 1
ATOM 742 O O . SER A 1 97 ? 13.504 6.242 -27.036 1.00 94.56 97 SER A O 1
ATOM 744 N N . ILE A 1 98 ? 14.762 4.430 -26.519 1.00 93.69 98 ILE A N 1
ATOM 745 C CA . ILE A 1 98 ? 13.923 3.429 -27.182 1.00 93.69 98 ILE A CA 1
ATOM 746 C C . ILE A 1 98 ? 13.400 2.441 -26.135 1.00 93.69 98 ILE A C 1
ATOM 748 O O . ILE A 1 98 ? 14.172 1.631 -25.614 1.00 93.69 98 ILE A O 1
ATOM 752 N N . PRO A 1 99 ? 12.102 2.494 -25.793 1.00 93.62 99 PRO A N 1
ATOM 753 C CA . PRO A 1 99 ? 11.474 1.474 -24.965 1.00 93.62 99 PRO A CA 1
ATOM 754 C C . PRO A 1 99 ? 11.252 0.189 -25.774 1.00 93.62 99 PRO A C 1
ATOM 756 O O . PRO A 1 99 ? 10.693 0.226 -26.867 1.00 93.62 99 PRO A O 1
ATOM 759 N N . SER A 1 100 ? 11.652 -0.947 -25.213 1.00 92.06 100 SER A N 1
ATOM 760 C CA . SER A 1 100 ? 11.578 -2.276 -25.821 1.00 92.06 100 SER A CA 1
ATOM 761 C C . SER A 1 100 ? 10.899 -3.272 -24.876 1.00 92.06 100 SER A C 1
ATOM 763 O O . SER A 1 100 ? 11.207 -3.333 -23.683 1.00 92.06 100 SER A O 1
ATOM 765 N N . SER A 1 101 ? 9.976 -4.081 -25.393 1.00 92.88 101 SER A N 1
ATOM 766 C CA . SER A 1 101 ? 9.433 -5.270 -24.719 1.00 92.88 101 SER A CA 1
ATOM 767 C C . SER A 1 101 ? 10.086 -6.574 -25.198 1.00 92.88 101 SER A C 1
ATOM 769 O O . SER A 1 101 ? 9.612 -7.662 -24.847 1.00 92.88 101 SER A O 1
ATOM 771 N N . LEU A 1 102 ? 11.141 -6.472 -26.011 1.00 90.88 102 LEU A N 1
ATOM 772 C CA . LEU A 1 102 ? 11.925 -7.594 -26.520 1.00 90.88 102 LEU A CA 1
ATOM 773 C C . LEU A 1 102 ? 12.708 -8.288 -25.407 1.00 90.88 102 LEU A C 1
ATOM 775 O O . LEU A 1 102 ? 12.820 -7.788 -24.282 1.00 90.88 102 LEU A O 1
ATOM 779 N N . ASP A 1 103 ? 13.268 -9.446 -25.730 1.00 91.75 103 ASP A N 1
ATOM 780 C CA . ASP A 1 103 ? 14.145 -10.149 -24.807 1.00 91.75 103 ASP A CA 1
ATOM 781 C C . ASP A 1 103 ? 15.548 -9.526 -24.779 1.00 91.75 103 ASP A C 1
ATOM 783 O O . ASP A 1 103 ? 15.905 -8.662 -25.585 1.00 91.75 103 ASP A O 1
ATOM 787 N N . LYS A 1 104 ? 16.353 -9.926 -23.788 1.00 91.25 104 LYS A N 1
ATOM 788 C CA . LYS A 1 104 ? 17.656 -9.305 -23.503 1.00 91.25 104 LYS A CA 1
ATOM 789 C C . LYS A 1 104 ? 18.605 -9.348 -24.707 1.00 91.25 104 LYS A C 1
ATOM 791 O O . LYS A 1 104 ? 19.323 -8.381 -24.940 1.00 91.25 104 LYS A O 1
ATOM 796 N N . ILE A 1 105 ? 18.605 -10.460 -25.444 1.00 92.94 105 ILE A N 1
ATOM 797 C CA . ILE A 1 105 ? 19.477 -10.670 -26.608 1.00 92.94 105 ILE A CA 1
ATOM 798 C C . ILE A 1 105 ? 19.019 -9.785 -27.769 1.00 92.94 105 ILE A C 1
ATOM 800 O O . ILE A 1 105 ? 19.801 -8.978 -28.258 1.00 92.94 105 ILE A O 1
ATOM 804 N N . GLU A 1 106 ? 17.741 -9.864 -28.141 1.00 92.19 106 GLU A N 1
ATOM 805 C CA . GLU A 1 106 ? 17.135 -9.042 -29.198 1.00 92.19 106 GLU A CA 1
ATOM 806 C C . GLU A 1 106 ? 17.326 -7.538 -28.932 1.00 92.19 106 GLU A C 1
ATOM 808 O O . GLU A 1 106 ? 17.727 -6.786 -29.815 1.00 92.19 106 GLU A O 1
ATOM 813 N N . THR A 1 107 ? 17.120 -7.100 -27.684 1.00 93.19 107 THR A N 1
ATOM 814 C CA . THR A 1 107 ? 17.320 -5.699 -27.275 1.00 93.19 107 THR A CA 1
ATOM 815 C C . THR A 1 107 ? 18.781 -5.266 -27.412 1.00 93.19 107 THR A C 1
ATOM 817 O O . THR A 1 107 ? 19.045 -4.124 -27.779 1.00 93.19 107 THR A O 1
ATOM 820 N N . ALA A 1 108 ? 19.739 -6.151 -27.120 1.00 93.81 108 ALA A N 1
ATOM 821 C CA . ALA A 1 108 ? 21.160 -5.847 -27.265 1.00 93.81 108 ALA A CA 1
ATOM 822 C C . ALA A 1 108 ? 21.576 -5.742 -28.740 1.00 9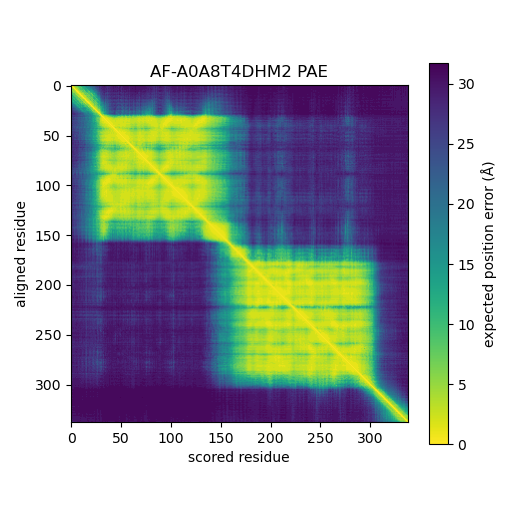3.81 108 ALA A C 1
ATOM 824 O O . ALA A 1 108 ? 22.326 -4.834 -29.089 1.00 93.81 108 ALA A O 1
ATOM 825 N N . VAL A 1 109 ? 21.053 -6.622 -29.600 1.00 92.75 109 VAL A N 1
ATOM 826 C CA . VAL A 1 109 ? 21.275 -6.564 -31.054 1.00 92.75 109 VAL A CA 1
ATOM 827 C C . VAL A 1 109 ? 20.721 -5.261 -31.624 1.00 92.75 109 VAL A C 1
ATOM 829 O O . VAL A 1 109 ? 21.428 -4.553 -32.335 1.00 92.75 109 VAL A O 1
ATOM 832 N N . LEU A 1 110 ? 19.499 -4.897 -31.231 1.00 92.12 110 LEU A N 1
ATOM 833 C CA . LEU A 1 110 ? 18.887 -3.637 -31.637 1.00 92.12 110 LEU A CA 1
ATOM 834 C C . LEU A 1 110 ? 19.672 -2.415 -31.138 1.00 92.12 110 LEU A C 1
ATOM 836 O O . LEU A 1 110 ? 19.798 -1.420 -31.839 1.00 92.12 110 LEU A O 1
ATOM 840 N N . ALA A 1 111 ? 20.206 -2.463 -29.918 1.00 93.94 111 ALA A N 1
ATOM 841 C CA . ALA A 1 111 ? 21.042 -1.383 -29.409 1.00 93.94 111 ALA A CA 1
ATOM 842 C C . ALA A 1 111 ? 22.331 -1.243 -30.237 1.00 93.94 111 ALA A C 1
ATOM 844 O O . ALA A 1 111 ? 22.695 -0.131 -30.610 1.00 93.94 111 ALA A O 1
ATOM 845 N N . ALA A 1 112 ? 22.979 -2.360 -30.576 1.00 93.31 112 ALA A N 1
ATOM 846 C CA . ALA A 1 112 ? 24.188 -2.364 -31.394 1.00 93.31 112 ALA A CA 1
ATOM 847 C C . ALA A 1 112 ? 23.940 -1.833 -32.817 1.00 93.31 112 ALA A C 1
ATOM 849 O O . ALA A 1 112 ? 24.775 -1.103 -33.343 1.00 93.31 112 ALA A O 1
ATOM 850 N N . SER A 1 113 ? 22.780 -2.115 -33.422 1.00 92.50 113 SER A N 1
ATOM 851 C CA . SER A 1 113 ? 22.441 -1.566 -34.744 1.00 92.50 113 SER A CA 1
ATOM 852 C C . SER A 1 113 ? 22.216 -0.054 -34.738 1.00 92.50 113 SER A C 1
ATOM 854 O O . SER A 1 113 ? 22.288 0.576 -35.784 1.00 92.50 113 SER A O 1
ATOM 856 N N . LEU A 1 114 ? 21.953 0.571 -33.586 1.00 92.44 114 LEU A N 1
ATOM 857 C CA . LEU A 1 114 ? 21.909 2.036 -33.515 1.00 92.44 114 LEU A CA 1
ATOM 858 C C . LEU A 1 114 ? 23.304 2.650 -33.651 1.00 92.44 114 LEU A C 1
ATOM 860 O O . LEU A 1 114 ? 23.425 3.772 -34.132 1.00 92.44 114 LEU A O 1
ATOM 864 N N . GLU A 1 115 ? 24.352 1.939 -33.231 1.00 93.06 115 GLU A N 1
ATOM 865 C CA . GLU A 1 115 ? 25.733 2.426 -33.321 1.00 93.06 115 GLU A CA 1
ATOM 866 C C . GLU A 1 115 ? 26.301 2.334 -34.739 1.00 93.06 115 GLU A C 1
ATOM 868 O O . GLU A 1 115 ? 27.286 3.004 -35.044 1.00 93.06 115 GLU A O 1
ATOM 873 N N . THR A 1 116 ? 25.676 1.547 -35.622 1.00 91.12 116 THR A N 1
ATOM 874 C CA . THR A 1 116 ? 26.072 1.474 -37.036 1.00 91.12 116 THR A CA 1
ATOM 875 C C . THR A 1 116 ? 25.628 2.700 -37.830 1.00 91.12 116 THR A C 1
ATOM 877 O O . THR A 1 116 ? 26.050 2.856 -38.971 1.00 91.12 116 THR A O 1
ATOM 880 N N . ILE A 1 117 ? 24.787 3.561 -37.247 1.00 92.69 117 ILE A N 1
ATOM 881 C CA . ILE A 1 117 ? 24.289 4.768 -37.901 1.00 92.69 117 ILE A CA 1
ATOM 882 C C . ILE A 1 117 ? 25.399 5.819 -37.934 1.00 92.69 117 ILE A C 1
ATOM 884 O O . ILE A 1 117 ? 25.776 6.381 -36.902 1.00 92.69 117 ILE A O 1
ATOM 888 N N . ASP A 1 118 ? 25.891 6.105 -39.135 1.00 92.25 118 ASP A N 1
ATOM 889 C CA . ASP A 1 118 ? 27.001 7.028 -39.391 1.00 92.25 118 ASP A CA 1
ATOM 890 C C . ASP A 1 118 ? 26.548 8.389 -39.945 1.00 92.25 118 ASP A C 1
ATOM 892 O O . ASP A 1 118 ? 27.314 9.361 -39.974 1.00 92.25 118 ASP A O 1
ATOM 896 N N . ARG A 1 119 ? 25.283 8.491 -40.365 1.00 92.62 119 ARG A N 1
ATOM 897 C CA . ARG A 1 119 ? 24.753 9.673 -41.039 1.00 92.62 119 ARG A CA 1
ATOM 898 C C . ARG A 1 119 ? 23.325 9.986 -40.623 1.00 92.62 119 ARG A C 1
ATOM 900 O O . ARG A 1 119 ? 22.459 9.119 -40.585 1.00 92.62 119 ARG A O 1
ATOM 907 N N . VAL A 1 120 ? 23.070 11.265 -40.358 1.00 92.94 120 VAL A N 1
ATOM 908 C CA . VAL A 1 120 ? 21.746 11.795 -40.022 1.00 92.94 120 VAL A CA 1
ATOM 909 C C . VAL A 1 120 ? 21.462 13.008 -40.895 1.00 92.94 120 VAL A C 1
ATOM 911 O O . VAL A 1 120 ? 22.163 14.021 -40.824 1.00 92.94 120 VAL A O 1
ATOM 914 N N . GLY A 1 121 ? 20.424 12.902 -41.726 1.00 89.12 121 GLY A N 1
ATOM 915 C CA . GLY A 1 121 ? 20.133 13.907 -42.743 1.00 89.12 121 GLY A CA 1
ATOM 916 C C . GLY A 1 121 ? 21.352 14.111 -43.661 1.00 89.12 121 GLY A C 1
ATOM 917 O O . GLY A 1 121 ? 21.913 13.131 -44.159 1.00 89.12 121 GLY A O 1
ATOM 918 N N . PRO A 1 122 ? 21.810 15.354 -43.890 1.00 88.19 122 PRO A N 1
ATOM 919 C CA . PRO A 1 122 ? 22.990 15.609 -44.713 1.00 88.19 122 PRO A CA 1
ATOM 920 C C . PRO A 1 122 ? 24.326 15.392 -43.977 1.00 88.19 122 PRO A C 1
ATOM 922 O O . PRO A 1 122 ? 25.364 15.285 -44.641 1.00 88.19 122 PRO A O 1
ATOM 925 N N . CYS A 1 123 ? 24.325 15.312 -42.642 1.00 90.88 123 CYS A N 1
ATOM 926 C CA . CYS A 1 123 ? 25.519 15.403 -41.798 1.00 90.88 123 CYS A CA 1
ATOM 927 C C . CYS A 1 123 ? 25.998 14.046 -41.270 1.00 90.88 123 CYS A C 1
ATOM 929 O O . CYS A 1 123 ? 25.205 13.138 -41.029 1.00 90.88 123 CYS A O 1
ATOM 931 N N . GLU A 1 124 ? 27.304 13.935 -41.023 1.00 92.94 124 GLU A N 1
ATOM 932 C CA . GLU A 1 124 ? 27.875 12.798 -40.295 1.00 92.94 124 GLU A CA 1
ATOM 933 C C . GLU A 1 124 ? 27.472 12.848 -38.819 1.00 92.94 124 GLU A C 1
ATOM 935 O O . GLU A 1 124 ? 27.487 13.912 -38.183 1.00 92.94 124 GLU A O 1
ATOM 940 N N . ALA A 1 125 ? 27.134 11.686 -38.273 1.00 93.94 125 ALA A N 1
ATOM 941 C CA . ALA A 1 125 ? 26.727 11.529 -36.891 1.00 93.94 125 ALA A CA 1
ATOM 942 C C . ALA A 1 125 ? 27.364 10.288 -36.270 1.00 93.94 125 ALA A C 1
ATOM 944 O O . ALA A 1 125 ? 27.670 9.312 -36.943 1.00 93.94 125 ALA A O 1
ATOM 945 N N . LYS A 1 126 ? 27.554 10.329 -34.952 1.00 94.56 126 LYS A N 1
ATOM 946 C CA . LYS A 1 126 ? 27.984 9.179 -34.165 1.00 94.56 126 LYS A CA 1
ATOM 947 C C . LYS A 1 126 ? 27.005 8.946 -33.031 1.00 94.56 126 LYS A C 1
ATOM 949 O O . LYS A 1 126 ? 26.805 9.836 -32.194 1.00 94.56 126 LYS A O 1
ATOM 954 N N . ILE A 1 127 ? 26.430 7.750 -33.005 1.00 95.00 127 ILE A N 1
ATOM 955 C CA . ILE A 1 127 ? 25.540 7.285 -31.946 1.00 95.00 127 ILE A CA 1
ATOM 956 C C . ILE A 1 127 ? 26.306 6.289 -31.078 1.00 95.00 127 ILE A C 1
ATOM 958 O O . ILE A 1 127 ? 26.927 5.370 -31.595 1.00 95.00 127 ILE A O 1
ATOM 962 N N . ASN A 1 128 ? 26.278 6.484 -29.760 1.00 95.50 128 ASN A N 1
ATOM 963 C CA . ASN A 1 128 ? 26.827 5.524 -28.802 1.00 95.50 128 ASN A CA 1
ATOM 964 C C . ASN A 1 128 ? 25.739 5.142 -27.797 1.00 95.50 128 ASN A C 1
ATOM 966 O O . ASN A 1 128 ? 25.110 6.028 -27.203 1.00 95.50 128 ASN A O 1
ATOM 970 N N . VAL A 1 129 ? 25.541 3.848 -27.563 1.00 96.06 129 VAL A N 1
ATOM 971 C CA . VAL A 1 129 ? 24.620 3.347 -26.540 1.00 96.06 129 VAL A CA 1
ATOM 972 C C . VAL A 1 129 ? 25.240 3.592 -25.168 1.00 96.06 129 VAL A C 1
ATOM 974 O O . VAL A 1 129 ? 26.338 3.137 -24.864 1.00 96.06 129 VAL A O 1
ATOM 977 N N . SER A 1 130 ? 24.545 4.343 -24.315 1.00 94.31 130 SER A N 1
ATOM 978 C CA . SER A 1 130 ? 25.028 4.675 -22.974 1.00 94.31 130 SER A CA 1
ATOM 979 C C . SER A 1 130 ? 24.740 3.559 -21.975 1.00 94.31 130 SER A C 1
ATOM 981 O O . SER A 1 130 ? 25.617 3.180 -21.201 1.00 94.31 130 SER A O 1
ATOM 983 N N . LYS A 1 131 ? 23.511 3.033 -21.977 1.00 94.25 131 LYS A N 1
ATOM 984 C CA . LYS A 1 131 ? 23.095 1.883 -21.164 1.00 94.25 131 LYS A CA 1
ATOM 985 C C . LYS A 1 131 ? 21.773 1.293 -21.655 1.00 94.25 131 LYS A C 1
ATOM 987 O O . LYS A 1 131 ? 20.960 1.980 -22.271 1.00 94.25 131 LYS A O 1
ATOM 992 N N . ILE A 1 132 ? 21.532 0.033 -21.295 1.00 93.31 132 ILE A N 1
ATOM 993 C CA . ILE A 1 132 ? 20.228 -0.628 -21.411 1.00 93.31 132 ILE A CA 1
ATOM 994 C C . ILE A 1 132 ? 19.682 -0.823 -19.996 1.00 93.31 132 ILE A C 1
ATOM 996 O O . ILE A 1 132 ? 20.291 -1.510 -19.177 1.00 93.31 132 ILE A O 1
ATOM 1000 N N . GLU A 1 133 ? 18.550 -0.197 -19.692 1.00 89.56 133 GLU A N 1
ATOM 1001 C CA . GLU A 1 133 ? 17.949 -0.199 -18.358 1.00 89.56 133 GLU A CA 1
ATOM 1002 C C . GLU A 1 133 ? 16.790 -1.200 -18.268 1.00 89.56 133 GLU A C 1
ATOM 1004 O O . GLU A 1 133 ? 15.842 -1.118 -19.045 1.00 89.56 133 GLU A O 1
ATOM 1009 N N . ASP A 1 134 ? 16.843 -2.133 -17.310 1.00 89.19 134 ASP A N 1
ATOM 1010 C CA . ASP A 1 134 ? 15.728 -3.039 -16.996 1.00 89.19 134 ASP A CA 1
ATOM 1011 C C . ASP A 1 134 ? 14.738 -2.345 -16.053 1.00 89.19 134 ASP A C 1
ATOM 1013 O O . ASP A 1 134 ? 14.933 -2.293 -14.833 1.00 89.19 134 ASP A O 1
ATOM 1017 N N . VAL A 1 135 ? 13.633 -1.854 -16.613 1.00 84.31 135 VAL A N 1
ATOM 1018 C CA . VAL A 1 135 ? 12.584 -1.147 -15.862 1.00 84.31 135 VAL A CA 1
ATOM 1019 C C . VAL A 1 135 ? 11.743 -2.069 -14.973 1.00 84.31 135 VAL A C 1
ATOM 1021 O O . VAL A 1 135 ? 10.963 -1.600 -14.143 1.00 84.31 135 VAL A O 1
ATOM 1024 N N . ARG A 1 136 ? 11.879 -3.394 -15.100 1.00 79.88 136 ARG A N 1
ATOM 1025 C CA . ARG A 1 136 ? 11.204 -4.354 -14.214 1.00 79.88 136 ARG A CA 1
ATOM 1026 C C . ARG A 1 136 ? 11.919 -4.469 -12.879 1.00 79.88 136 ARG A C 1
ATOM 1028 O O . ARG A 1 136 ? 11.291 -4.850 -11.895 1.00 79.88 136 ARG A O 1
ATOM 1035 N N . SER A 1 137 ? 13.218 -4.180 -12.823 1.00 77.56 137 SER A N 1
ATOM 1036 C CA . SER A 1 137 ? 13.986 -4.203 -11.572 1.00 77.56 137 SER A CA 1
ATOM 1037 C C . SER A 1 137 ? 13.442 -3.187 -10.557 1.00 77.56 137 SER A C 1
ATOM 1039 O O . SER A 1 137 ? 13.139 -3.557 -9.423 1.00 77.56 137 SER A O 1
ATOM 1041 N N . SER A 1 138 ? 13.187 -1.954 -10.996 1.00 75.75 138 SER A N 1
ATOM 1042 C CA . SER A 1 138 ? 12.614 -0.887 -10.171 1.00 75.75 138 SER A CA 1
ATOM 1043 C C . SER A 1 138 ? 11.149 -1.148 -9.804 1.00 75.75 138 SER A C 1
ATOM 1045 O O . SER A 1 138 ? 10.772 -0.990 -8.643 1.00 75.75 138 SER A O 1
ATOM 1047 N N . LYS A 1 139 ? 10.328 -1.640 -10.746 1.00 79.25 139 LYS A N 1
ATOM 1048 C CA . LYS A 1 139 ? 8.943 -2.062 -10.455 1.00 79.25 139 LYS A CA 1
ATOM 1049 C C . LYS A 1 139 ? 8.892 -3.204 -9.433 1.00 79.25 139 LYS A C 1
ATOM 1051 O O . LYS A 1 139 ? 8.041 -3.182 -8.551 1.00 79.25 139 LYS A O 1
ATOM 1056 N N . ARG A 1 140 ? 9.805 -4.182 -9.510 1.00 81.62 140 ARG A N 1
ATOM 1057 C CA . ARG A 1 140 ? 9.884 -5.282 -8.531 1.00 81.62 140 ARG A CA 1
ATOM 1058 C C . ARG A 1 140 ? 10.186 -4.775 -7.124 1.00 81.62 140 ARG A C 1
ATOM 1060 O O . ARG A 1 140 ? 9.530 -5.220 -6.192 1.00 81.62 140 ARG A O 1
ATOM 1067 N N . ALA A 1 141 ? 11.121 -3.836 -6.977 1.00 83.25 141 ALA A N 1
ATOM 1068 C CA . ALA A 1 141 ? 11.415 -3.229 -5.679 1.00 83.25 141 ALA A CA 1
ATOM 1069 C C . ALA A 1 141 ? 10.173 -2.540 -5.084 1.00 83.25 141 ALA A C 1
ATOM 1071 O O . ALA A 1 141 ? 9.812 -2.808 -3.943 1.00 83.25 141 ALA A O 1
ATOM 1072 N N . TYR A 1 142 ? 9.454 -1.755 -5.896 1.00 83.88 142 TYR A N 1
ATOM 1073 C CA . TYR A 1 142 ? 8.196 -1.131 -5.480 1.00 83.88 142 TYR A CA 1
ATOM 1074 C C . TYR A 1 142 ? 7.139 -2.156 -5.039 1.00 83.88 142 TYR A C 1
ATOM 1076 O O . TYR A 1 142 ? 6.505 -1.972 -4.005 1.00 83.88 142 TYR A O 1
ATOM 1084 N N . VAL A 1 143 ? 6.962 -3.249 -5.791 1.00 86.25 143 VAL A N 1
ATOM 1085 C CA . VAL A 1 143 ? 6.008 -4.315 -5.434 1.00 86.25 143 VAL A CA 1
ATOM 1086 C C . VAL A 1 143 ? 6.363 -4.942 -4.087 1.00 86.25 143 VAL A C 1
ATOM 1088 O O . VAL A 1 143 ? 5.471 -5.173 -3.277 1.00 86.25 143 VAL A O 1
ATOM 1091 N N . VAL A 1 144 ? 7.650 -5.186 -3.824 1.00 91.38 144 VAL A N 1
ATOM 1092 C CA . VAL A 1 144 ? 8.112 -5.742 -2.545 1.00 91.38 144 VAL A CA 1
ATOM 1093 C C . VAL A 1 144 ? 7.808 -4.791 -1.390 1.00 91.38 144 VAL A C 1
ATOM 1095 O O . VAL A 1 144 ? 7.264 -5.224 -0.377 1.00 91.38 144 VAL A O 1
ATOM 1098 N N . ASP A 1 145 ? 8.127 -3.506 -1.528 1.00 89.88 145 ASP A N 1
ATOM 1099 C CA . ASP A 1 145 ? 7.882 -2.540 -0.455 1.00 89.88 145 ASP A CA 1
ATOM 1100 C C . ASP A 1 145 ? 6.387 -2.315 -0.224 1.00 89.88 145 ASP A C 1
ATOM 1102 O O . ASP A 1 145 ? 5.931 -2.328 0.919 1.00 89.88 145 ASP A O 1
ATOM 1106 N N . ARG A 1 146 ? 5.592 -2.251 -1.297 1.00 92.81 146 ARG A N 1
ATOM 1107 C CA . ARG A 1 146 ? 4.136 -2.154 -1.185 1.00 92.81 146 ARG A CA 1
ATOM 1108 C C . ARG A 1 146 ? 3.517 -3.394 -0.540 1.00 92.81 146 ARG A C 1
ATOM 1110 O O . ARG A 1 146 ? 2.592 -3.264 0.256 1.00 92.81 146 ARG A O 1
ATOM 1117 N N . ALA A 1 147 ? 4.023 -4.588 -0.844 1.00 92.38 147 ALA A N 1
ATOM 1118 C CA . ALA A 1 147 ? 3.558 -5.819 -0.212 1.00 92.38 147 ALA A CA 1
ATOM 1119 C C . ALA A 1 147 ? 3.823 -5.823 1.303 1.00 92.38 147 ALA A C 1
ATOM 1121 O O . ALA A 1 147 ? 2.951 -6.236 2.065 1.00 92.38 147 ALA A O 1
ATOM 1122 N N . LYS A 1 148 ? 4.980 -5.312 1.757 1.00 93.25 148 LYS A N 1
ATOM 1123 C CA . LYS A 1 148 ? 5.276 -5.161 3.195 1.00 93.25 148 LYS A CA 1
ATOM 1124 C C . LYS A 1 148 ? 4.288 -4.221 3.888 1.00 93.25 148 LYS A C 1
ATOM 1126 O O . LYS A 1 148 ? 3.858 -4.514 4.997 1.00 93.25 148 LYS A O 1
ATOM 1131 N N . GLU A 1 149 ? 3.940 -3.104 3.251 1.00 91.00 149 GLU A N 1
ATOM 1132 C CA . GLU A 1 149 ? 2.957 -2.155 3.791 1.00 91.00 149 GLU A CA 1
ATOM 1133 C C . GLU A 1 149 ? 1.570 -2.784 3.928 1.00 91.00 149 GLU A C 1
ATOM 1135 O O . GLU A 1 149 ? 0.961 -2.673 4.987 1.00 91.00 149 GLU A O 1
ATOM 1140 N N . ILE A 1 150 ? 1.098 -3.473 2.882 1.00 89.38 150 ILE A N 1
ATOM 1141 C CA . ILE A 1 150 ? -0.201 -4.161 2.899 1.00 89.38 150 ILE A CA 1
ATOM 1142 C C . ILE A 1 150 ? -0.230 -5.204 4.015 1.00 89.38 150 ILE A C 1
ATOM 1144 O O . ILE A 1 150 ? -1.183 -5.248 4.785 1.00 89.38 150 ILE A O 1
ATOM 1148 N N . LEU A 1 151 ? 0.828 -6.010 4.142 1.00 84.88 151 LEU A N 1
ATOM 1149 C CA . LEU A 1 151 ? 0.922 -7.012 5.201 1.00 84.88 151 LEU A CA 1
ATOM 1150 C C . LEU A 1 151 ? 0.871 -6.367 6.589 1.00 84.88 151 LEU A C 1
ATOM 1152 O O . LEU A 1 151 ? 0.153 -6.847 7.456 1.00 84.88 151 LEU A O 1
ATOM 1156 N N . LYS A 1 152 ? 1.591 -5.259 6.791 1.00 86.12 152 LYS A N 1
ATOM 1157 C CA . LYS A 1 152 ? 1.564 -4.521 8.055 1.00 86.12 152 LYS A CA 1
ATOM 1158 C C . LYS A 1 152 ? 0.158 -4.012 8.384 1.00 86.12 152 LYS A C 1
ATOM 1160 O O . LYS A 1 152 ? -0.297 -4.182 9.503 1.00 86.12 152 LYS A O 1
ATOM 1165 N N . GLU A 1 153 ? -0.547 -3.449 7.407 1.00 84.25 153 GLU A N 1
ATOM 1166 C CA . GLU A 1 153 ? -1.928 -2.981 7.574 1.00 84.25 153 GLU A CA 1
ATOM 1167 C C . GLU A 1 153 ? -2.906 -4.127 7.876 1.00 84.25 153 GLU A C 1
ATOM 1169 O O . GLU A 1 153 ? -3.841 -3.946 8.651 1.00 84.25 153 GLU A O 1
ATOM 1174 N N . MET A 1 154 ? -2.691 -5.310 7.293 1.00 76.12 154 MET A N 1
ATOM 1175 C CA . MET A 1 154 ? -3.473 -6.510 7.607 1.00 76.12 154 MET A CA 1
ATOM 1176 C C . MET A 1 154 ? -3.208 -6.992 9.037 1.00 76.12 154 MET A C 1
ATOM 1178 O O . MET A 1 154 ? -4.162 -7.221 9.772 1.00 76.12 154 MET A O 1
ATOM 1182 N N . MET A 1 155 ? -1.942 -7.056 9.458 1.00 73.50 155 MET A N 1
ATOM 1183 C CA . MET A 1 155 ? -1.563 -7.430 10.828 1.00 73.50 155 MET A CA 1
ATOM 1184 C C . MET A 1 155 ? -2.036 -6.411 11.874 1.00 73.50 155 MET A C 1
ATOM 1186 O O . MET A 1 155 ? -2.373 -6.794 12.986 1.00 73.50 155 MET A O 1
ATOM 1190 N N . ASP A 1 156 ? -2.080 -5.122 11.528 1.00 73.12 156 ASP A N 1
ATOM 1191 C CA . ASP A 1 156 ? -2.592 -4.066 12.411 1.00 73.12 156 ASP A CA 1
ATOM 1192 C C . ASP A 1 156 ? -4.137 -4.086 12.511 1.00 73.12 156 ASP A C 1
ATOM 1194 O O . ASP A 1 156 ? -4.703 -3.517 13.447 1.00 73.12 156 ASP A O 1
ATOM 1198 N N . ARG A 1 157 ? -4.833 -4.714 11.546 1.00 64.06 157 ARG A N 1
ATOM 1199 C CA . ARG A 1 157 ? -6.302 -4.877 11.520 1.00 64.06 157 ARG A CA 1
ATOM 1200 C C . ARG A 1 157 ? -6.785 -6.191 12.117 1.00 64.06 157 ARG A C 1
ATOM 1202 O O . ARG A 1 157 ? -7.907 -6.227 12.618 1.00 64.06 157 ARG A O 1
ATOM 1209 N N . GLU A 1 158 ? -5.980 -7.245 12.058 1.00 58.66 158 GLU A N 1
ATOM 1210 C CA . GLU A 1 158 ? -6.207 -8.449 12.849 1.00 58.66 158 GLU A CA 1
ATOM 1211 C C . GLU A 1 158 ? -6.014 -8.076 14.321 1.00 58.66 158 GLU A C 1
ATOM 1213 O O . GLU A 1 158 ? -4.900 -7.955 14.830 1.00 58.66 158 GLU A O 1
ATOM 1218 N N . VAL A 1 159 ? -7.132 -7.829 15.009 1.00 58.75 159 VAL A N 1
ATOM 1219 C CA . VAL A 1 159 ? -7.162 -7.784 16.470 1.00 58.75 159 VAL A CA 1
ATOM 1220 C C . VAL A 1 159 ? -6.447 -9.051 16.947 1.00 58.75 159 VAL A C 1
ATOM 1222 O O . VAL A 1 159 ? -6.820 -10.137 16.504 1.00 58.75 159 VAL A O 1
ATOM 1225 N N . PRO A 1 160 ? -5.405 -8.961 17.795 1.00 59.66 160 PRO A N 1
ATOM 1226 C CA . PRO A 1 160 ? -4.712 -10.156 18.251 1.00 59.66 160 PRO A CA 1
ATOM 1227 C C . PRO A 1 160 ? -5.744 -11.111 18.853 1.00 59.66 160 PRO A C 1
ATOM 1229 O O . PRO A 1 160 ? -6.475 -10.693 19.749 1.00 59.66 160 PRO A O 1
ATOM 1232 N N . GLU A 1 161 ? -5.784 -12.378 18.434 1.00 59.28 161 GLU A N 1
ATOM 1233 C CA . GLU A 1 161 ? -6.676 -13.409 19.010 1.00 59.28 161 GLU A CA 1
ATOM 1234 C C . GLU A 1 161 ? -6.588 -13.439 20.552 1.00 59.28 161 GLU A C 1
ATOM 1236 O O . GLU A 1 161 ? -7.548 -13.734 21.259 1.00 59.28 161 GLU A O 1
ATOM 1241 N N . THR A 1 162 ? -5.439 -13.041 21.111 1.00 57.75 162 THR A N 1
ATOM 1242 C CA . THR A 1 162 ? -5.233 -12.866 22.556 1.00 57.75 162 THR A CA 1
ATOM 1243 C C . THR A 1 162 ? -6.137 -11.796 23.185 1.00 57.75 162 THR A C 1
ATOM 1245 O O . THR A 1 162 ? -6.547 -11.950 24.336 1.00 57.75 162 THR A O 1
ATOM 1248 N N . GLN A 1 163 ? -6.454 -10.709 22.476 1.00 61.34 163 GLN A N 1
ATOM 1249 C CA . GLN A 1 163 ? -7.406 -9.693 22.935 1.00 61.34 163 GLN A CA 1
ATOM 1250 C C . GLN A 1 163 ? -8.842 -10.215 22.896 1.00 61.34 163 GLN A C 1
ATOM 1252 O O . GLN A 1 163 ? -9.578 -9.949 23.844 1.00 61.34 163 GLN A O 1
ATOM 1257 N N . GLU A 1 164 ? -9.215 -10.996 21.880 1.00 61.72 164 GLU A N 1
ATOM 1258 C CA . GLU A 1 164 ? -10.542 -11.621 21.800 1.00 61.72 164 GLU A CA 1
ATOM 1259 C C . GLU A 1 164 ? -10.745 -12.635 22.928 1.00 61.72 164 GLU A C 1
ATOM 1261 O O . GLU A 1 164 ? -11.687 -12.492 23.703 1.00 61.72 164 GLU A O 1
ATOM 1266 N N . LEU A 1 165 ? -9.792 -13.551 23.137 1.00 63.03 165 LEU A N 1
ATOM 1267 C CA . LEU A 1 165 ? -9.788 -14.485 24.273 1.00 63.03 165 LEU A CA 1
ATOM 1268 C C . LEU A 1 165 ? -9.862 -13.755 25.621 1.00 63.03 165 LEU A C 1
ATOM 1270 O O . LEU A 1 165 ? -10.595 -14.152 26.525 1.00 63.03 165 LEU A O 1
ATOM 1274 N N . THR A 1 166 ? -9.110 -12.663 25.776 1.00 66.81 166 THR A N 1
ATOM 1275 C CA . THR A 1 166 ? -9.126 -11.878 27.016 1.00 66.81 166 THR A CA 1
ATOM 1276 C C . THR A 1 166 ? -10.467 -11.170 27.224 1.00 66.81 166 THR A C 1
ATOM 1278 O O . THR A 1 166 ? -10.944 -11.098 28.358 1.00 66.81 166 THR A O 1
ATOM 1281 N N . GLU A 1 167 ? -11.087 -10.629 26.173 1.00 66.88 167 GLU A N 1
ATOM 1282 C CA . GLU A 1 167 ? -12.402 -9.993 26.280 1.00 66.88 167 GLU A CA 1
ATOM 1283 C C . GLU A 1 167 ? -13.527 -11.009 26.473 1.00 66.88 167 GLU A C 1
ATOM 1285 O O . GLU A 1 167 ? -14.410 -10.741 27.284 1.00 66.88 167 GLU A O 1
ATOM 1290 N N . GLU A 1 168 ? -13.462 -12.187 25.856 1.00 64.31 168 GLU A N 1
ATOM 1291 C CA . GLU A 1 168 ? -14.418 -13.276 26.073 1.00 64.31 168 GLU A CA 1
ATOM 1292 C C . GLU A 1 168 ? -14.348 -13.787 27.520 1.00 64.31 168 GLU A C 1
ATOM 1294 O O . GLU A 1 168 ? -15.368 -13.882 28.208 1.00 64.31 168 GLU A O 1
ATOM 1299 N N . VAL A 1 169 ? -13.139 -13.992 28.058 1.00 70.12 169 VAL A N 1
ATOM 1300 C CA . VAL A 1 169 ? -12.943 -14.345 29.475 1.00 70.12 169 VAL A CA 1
ATOM 1301 C C . VAL A 1 169 ? -13.458 -13.235 30.397 1.00 70.12 169 VAL A C 1
ATOM 1303 O O . VAL A 1 169 ? -14.148 -13.514 31.383 1.00 70.12 169 VAL A O 1
ATOM 1306 N N . LYS A 1 170 ? -13.186 -11.960 30.088 1.00 64.56 170 LYS A N 1
ATOM 1307 C CA . LYS A 1 170 ? -13.741 -10.836 30.860 1.00 64.56 170 LYS A CA 1
ATOM 1308 C C . LYS A 1 170 ? -15.264 -10.784 30.766 1.00 64.56 170 LYS A C 1
ATOM 1310 O O . LYS A 1 170 ? -15.902 -10.504 31.777 1.00 64.56 170 LYS A O 1
ATOM 1315 N N . GLN A 1 171 ? -15.860 -11.033 29.602 1.00 63.69 171 GLN A N 1
ATOM 1316 C CA . GLN A 1 171 ? -17.311 -11.087 29.424 1.00 63.69 171 GLN A CA 1
ATOM 1317 C C . GLN A 1 171 ? -17.926 -12.230 30.232 1.00 63.69 171 GLN A C 1
ATOM 1319 O O . GLN A 1 171 ? -18.873 -11.985 30.973 1.00 63.69 171 GLN A O 1
ATOM 1324 N N . ALA A 1 172 ? -17.346 -13.431 30.206 1.00 61.62 172 ALA A N 1
ATOM 1325 C CA . ALA A 1 172 ? -17.815 -14.562 31.005 1.00 61.62 172 ALA A CA 1
ATOM 1326 C C . ALA A 1 172 ? -17.785 -14.265 32.518 1.00 61.62 172 ALA A C 1
ATOM 1328 O O . ALA A 1 172 ? -18.719 -14.608 33.247 1.00 61.62 172 ALA A O 1
ATOM 1329 N N . VAL A 1 173 ? -16.746 -13.573 33.004 1.00 65.25 173 VAL A N 1
ATOM 1330 C CA . VAL A 1 173 ? -16.676 -13.114 34.403 1.00 65.25 173 VAL A CA 1
ATOM 1331 C C . VAL A 1 173 ? -17.708 -12.016 34.692 1.00 65.25 173 VAL A C 1
ATOM 1333 O O . VAL A 1 173 ? -18.296 -12.011 35.769 1.00 65.25 173 VAL A O 1
ATOM 1336 N N . ARG A 1 174 ? -17.970 -11.107 33.748 1.00 63.91 174 ARG A N 1
ATOM 1337 C CA . ARG A 1 174 ? -18.956 -10.018 33.892 1.00 63.91 174 ARG A CA 1
ATOM 1338 C C . ARG A 1 174 ? -20.401 -10.525 33.881 1.00 63.91 174 ARG A C 1
ATOM 1340 O O . ARG A 1 174 ? -21.199 -10.042 34.671 1.00 63.91 174 ARG A O 1
ATOM 1347 N N . VAL A 1 175 ? -20.729 -11.544 33.081 1.00 61.09 175 VAL A N 1
ATOM 1348 C CA . VAL A 1 175 ? -22.050 -12.201 33.120 1.00 61.09 175 VAL A CA 1
ATOM 1349 C C . VAL A 1 175 ? -22.300 -12.837 34.489 1.00 61.09 175 VAL A C 1
ATOM 1351 O O . VAL A 1 175 ? -23.425 -12.802 34.967 1.00 61.09 175 VAL A O 1
ATOM 1354 N N . LYS A 1 176 ? -21.266 -13.344 35.177 1.00 63.16 176 LYS A N 1
ATOM 1355 C CA . LYS A 1 176 ? -21.408 -13.815 36.568 1.00 63.16 176 LYS A CA 1
ATOM 1356 C C . LYS A 1 176 ? -21.660 -12.695 37.583 1.00 63.16 176 LYS A C 1
ATOM 1358 O O . LYS A 1 176 ? -22.076 -13.000 38.694 1.00 63.16 176 LYS A O 1
ATOM 1363 N N . GLN A 1 177 ? -21.371 -11.436 37.247 1.00 68.06 177 GLN A N 1
ATOM 1364 C CA . GLN A 1 177 ? -21.595 -10.299 38.147 1.00 68.06 177 GLN A CA 1
ATOM 1365 C C . GLN A 1 177 ? -23.024 -9.766 38.087 1.00 68.06 177 GLN A C 1
ATOM 1367 O O . GLN A 1 177 ? -23.398 -9.024 38.991 1.00 68.06 177 GLN A O 1
ATOM 1372 N N . ILE A 1 178 ? -23.809 -10.118 37.060 1.00 84.06 178 ILE A N 1
ATOM 1373 C CA . ILE A 1 178 ? -25.217 -9.730 37.024 1.00 84.06 178 ILE A CA 1
ATOM 1374 C C . ILE A 1 178 ? -25.978 -10.517 38.092 1.00 84.06 178 ILE A C 1
ATOM 1376 O O . ILE A 1 178 ? -25.892 -11.745 38.173 1.00 84.06 178 ILE A O 1
ATOM 1380 N N . THR A 1 179 ? -26.703 -9.800 38.932 1.00 88.12 179 THR A N 1
ATOM 1381 C CA . THR A 1 179 ? -27.560 -10.350 39.976 1.00 88.12 179 THR A CA 1
ATOM 1382 C C . THR A 1 179 ? -29.021 -10.146 39.592 1.00 88.12 179 THR A C 1
ATOM 1384 O O . THR A 1 179 ? -29.344 -9.408 38.660 1.00 88.12 179 THR A O 1
ATOM 1387 N N . LYS A 1 180 ? -29.913 -10.856 40.282 1.00 90.75 180 LYS A N 1
ATOM 1388 C CA . LYS A 1 180 ? -31.354 -10.608 40.223 1.00 90.75 180 LYS A CA 1
ATOM 1389 C C . LYS A 1 180 ? -31.748 -9.859 41.483 1.00 90.75 180 LYS A C 1
ATOM 1391 O O . LYS A 1 180 ? -31.379 -10.298 42.572 1.00 90.75 180 LYS A O 1
ATOM 1396 N N . TYR A 1 181 ? -32.455 -8.750 41.328 1.00 89.88 181 TYR A N 1
ATOM 1397 C CA . TYR A 1 181 ? -32.788 -7.846 42.418 1.00 89.88 181 TYR A CA 1
ATOM 1398 C C . TYR A 1 181 ? -34.303 -7.706 42.603 1.00 89.88 181 TYR A C 1
ATOM 1400 O O . TYR A 1 181 ? -35.056 -7.628 41.633 1.00 89.88 181 TYR A O 1
ATOM 1408 N N . GLY A 1 182 ? -34.737 -7.654 43.864 1.00 87.56 182 GLY A N 1
ATOM 1409 C CA . GLY A 1 182 ? -36.139 -7.482 44.246 1.00 87.56 182 GLY A CA 1
ATOM 1410 C C . GLY A 1 182 ? -37.043 -8.688 43.969 1.00 87.56 182 GLY A C 1
ATOM 1411 O O . GLY A 1 182 ? -36.605 -9.744 43.511 1.00 87.56 182 GLY A O 1
ATOM 1412 N N . ALA A 1 183 ? -38.335 -8.519 44.265 1.00 86.19 183 ALA A N 1
ATOM 1413 C CA . ALA A 1 183 ? -39.354 -9.550 44.035 1.00 86.19 183 ALA A CA 1
ATOM 1414 C C . ALA A 1 183 ? -39.571 -9.817 42.535 1.00 86.19 183 ALA A C 1
ATOM 1416 O O . ALA A 1 183 ? -39.854 -10.948 42.135 1.00 86.19 183 ALA A O 1
ATOM 1417 N N . ASP A 1 184 ? -39.348 -8.786 41.720 1.00 86.88 184 ASP A N 1
ATOM 1418 C CA . ASP A 1 184 ? -39.500 -8.811 40.265 1.00 86.88 184 ASP A CA 1
ATOM 1419 C C . ASP A 1 184 ? -38.306 -9.475 39.552 1.00 86.88 184 ASP A C 1
ATOM 1421 O O . ASP A 1 184 ? -38.345 -9.690 38.346 1.00 86.88 184 ASP A O 1
ATOM 1425 N N . ASN A 1 185 ? -37.260 -9.878 40.293 1.00 88.94 185 ASN A N 1
ATOM 1426 C CA . ASN A 1 185 ? -36.069 -10.555 39.766 1.00 88.94 185 ASN A CA 1
ATOM 1427 C C . ASN A 1 185 ? -35.320 -9.764 38.676 1.00 88.94 185 ASN A C 1
ATOM 1429 O O . ASN A 1 185 ? -34.778 -10.357 37.737 1.00 88.94 185 ASN A O 1
ATOM 1433 N N . LEU A 1 186 ? -35.244 -8.443 38.839 1.00 91.94 186 LEU A N 1
ATOM 1434 C CA . LEU A 1 186 ? -34.694 -7.526 37.844 1.00 91.94 186 LEU A CA 1
ATOM 1435 C C . LEU A 1 186 ? -33.188 -7.729 37.646 1.00 91.94 186 LEU A C 1
ATOM 1437 O O . LEU A 1 186 ? -32.465 -7.885 38.637 1.00 91.94 186 LEU A O 1
ATOM 1441 N N . PRO A 1 187 ? -32.678 -7.700 36.402 1.00 92.56 187 PRO A N 1
ATOM 1442 C CA . PRO A 1 187 ? -31.245 -7.726 36.151 1.00 92.56 187 PRO A CA 1
ATOM 1443 C C . PRO A 1 187 ? -30.574 -6.500 36.762 1.00 92.56 187 PRO A C 1
ATOM 1445 O O . PRO A 1 187 ? -30.915 -5.361 36.448 1.00 92.56 187 PRO A O 1
ATOM 1448 N N . ALA A 1 188 ? -29.586 -6.737 37.612 1.00 93.12 188 ALA A N 1
ATOM 1449 C CA . ALA A 1 188 ? -28.917 -5.685 38.349 1.00 93.12 188 ALA A CA 1
ATOM 1450 C C . ALA A 1 188 ? -27.415 -5.931 38.463 1.00 93.12 188 ALA A C 1
ATOM 1452 O O . ALA A 1 188 ? -26.916 -7.050 38.332 1.00 93.12 188 ALA A O 1
ATOM 1453 N N . GLY A 1 189 ? -26.680 -4.859 38.724 1.00 91.69 189 GLY A N 1
ATOM 1454 C CA . GLY A 1 189 ? -25.325 -4.947 39.229 1.00 91.69 189 GLY A CA 1
ATOM 1455 C C . GLY A 1 189 ? -25.300 -5.362 40.707 1.00 91.69 189 GLY A C 1
ATOM 1456 O O . GLY A 1 189 ? -26.289 -5.228 41.426 1.00 91.69 189 GLY A O 1
ATOM 1457 N N . PRO A 1 190 ? -24.153 -5.846 41.202 1.00 90.12 190 PRO A N 1
ATOM 1458 C CA . PRO A 1 190 ? -24.055 -6.412 42.546 1.00 90.12 190 PRO A CA 1
ATOM 1459 C C . PRO A 1 190 ? -24.143 -5.371 43.674 1.00 90.12 190 PRO A C 1
ATOM 1461 O O . PRO A 1 190 ? -24.278 -5.758 44.827 1.00 90.12 190 PRO A O 1
ATOM 1464 N N . ASN A 1 191 ? -24.062 -4.071 43.367 1.00 91.62 191 ASN A N 1
ATOM 1465 C CA . ASN A 1 191 ? -23.926 -3.003 44.361 1.00 91.62 191 ASN A CA 1
ATOM 1466 C C . ASN A 1 191 ? -25.192 -2.134 44.492 1.00 91.62 191 ASN A C 1
ATOM 1468 O O . ASN A 1 191 ? -25.077 -0.967 44.860 1.00 91.62 191 ASN A O 1
ATOM 1472 N N . ILE A 1 192 ? -26.384 -2.643 44.166 1.00 92.75 192 ILE A N 1
ATOM 1473 C CA . ILE A 1 192 ? -27.631 -1.863 44.305 1.00 92.75 192 ILE A CA 1
ATOM 1474 C C . ILE A 1 192 ? -27.912 -1.493 45.765 1.00 92.75 192 ILE A C 1
ATOM 1476 O O . ILE A 1 192 ? -28.190 -0.328 46.045 1.00 92.75 192 ILE A O 1
ATOM 1480 N N . ASP A 1 193 ? -27.781 -2.439 46.698 1.00 88.81 193 ASP A N 1
ATOM 1481 C CA . ASP A 1 193 ? -28.049 -2.182 48.120 1.00 88.81 193 ASP A CA 1
ATOM 1482 C C . ASP A 1 193 ? -27.041 -1.200 48.726 1.00 88.81 193 ASP A C 1
ATOM 1484 O O . ASP A 1 193 ? -27.439 -0.226 49.366 1.00 88.81 193 ASP A O 1
ATOM 1488 N N . ASP A 1 194 ? -25.752 -1.410 48.441 1.00 88.62 194 ASP A N 1
ATOM 1489 C CA . ASP A 1 194 ? -24.635 -0.646 49.013 1.00 88.62 194 ASP A CA 1
ATOM 1490 C C . ASP A 1 194 ? -24.483 0.775 48.446 1.00 88.62 194 ASP A C 1
ATOM 1492 O O . ASP A 1 194 ? -23.714 1.572 4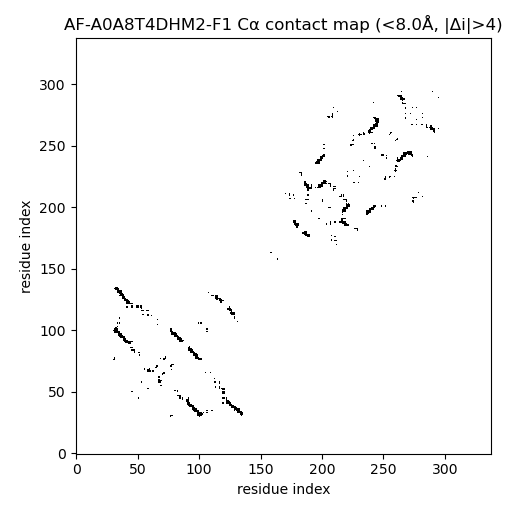8.981 1.00 88.62 194 ASP A O 1
ATOM 1496 N N . SER A 1 195 ? -25.140 1.094 47.327 1.00 91.50 195 SER A N 1
ATOM 1497 C CA . SER A 1 195 ? -24.984 2.397 46.669 1.00 91.50 195 SER A CA 1
ATOM 1498 C C . SER A 1 195 ? -26.093 3.362 47.075 1.00 91.50 195 SER A C 1
ATOM 1500 O O . SER A 1 195 ? -27.270 3.036 46.948 1.00 91.50 195 SER A O 1
ATOM 1502 N N . ASP A 1 196 ? -25.733 4.585 47.467 1.00 90.81 196 ASP A N 1
ATOM 1503 C CA . ASP A 1 196 ? -26.697 5.665 47.760 1.00 90.81 196 ASP A CA 1
ATOM 1504 C C . ASP A 1 196 ? -27.403 6.196 46.498 1.00 90.81 196 ASP A C 1
ATOM 1506 O O . ASP A 1 196 ? -28.447 6.841 46.568 1.00 90.81 196 ASP A O 1
ATOM 1510 N N . ALA A 1 197 ? -26.831 5.916 45.324 1.00 94.06 197 ALA A N 1
ATOM 1511 C CA . ALA A 1 197 ? -27.371 6.287 44.025 1.00 94.06 197 ALA A CA 1
ATOM 1512 C C . ALA A 1 197 ? -27.392 5.084 43.080 1.00 94.06 197 ALA A C 1
ATOM 1514 O O . ALA A 1 197 ? -26.472 4.261 43.098 1.00 94.06 197 ALA A O 1
ATOM 1515 N N . ILE A 1 198 ? -28.393 5.022 42.207 1.00 95.88 198 ILE A N 1
ATOM 1516 C CA . ILE A 1 198 ? -28.562 3.953 41.219 1.00 95.88 198 ILE A CA 1
ATOM 1517 C C . ILE A 1 198 ? -28.791 4.513 39.817 1.00 95.88 198 ILE A C 1
ATOM 1519 O O . ILE A 1 198 ? -29.246 5.646 39.635 1.00 95.88 198 ILE A O 1
ATOM 1523 N N . ILE A 1 199 ? -28.453 3.700 38.817 1.00 96.50 199 ILE A N 1
ATOM 1524 C CA . ILE A 1 199 ? -28.730 3.986 37.409 1.00 96.50 199 ILE A CA 1
ATOM 1525 C C . ILE A 1 199 ? -29.799 3.011 36.927 1.00 96.50 199 ILE A C 1
ATOM 1527 O O . ILE A 1 199 ? -29.601 1.802 37.006 1.00 96.50 199 ILE A O 1
ATOM 1531 N N . VAL A 1 200 ? -30.918 3.536 36.438 1.00 95.12 200 VAL A N 1
ATOM 1532 C CA . VAL A 1 200 ? -32.032 2.733 35.919 1.00 95.12 200 VAL A CA 1
ATOM 1533 C C . VAL A 1 200 ? -31.967 2.728 34.394 1.00 95.12 200 VAL A C 1
ATOM 1535 O O . VAL A 1 200 ? -31.941 3.798 33.788 1.00 95.12 200 VAL A O 1
ATOM 1538 N N . CYS A 1 201 ? -31.920 1.541 33.792 1.00 94.81 201 C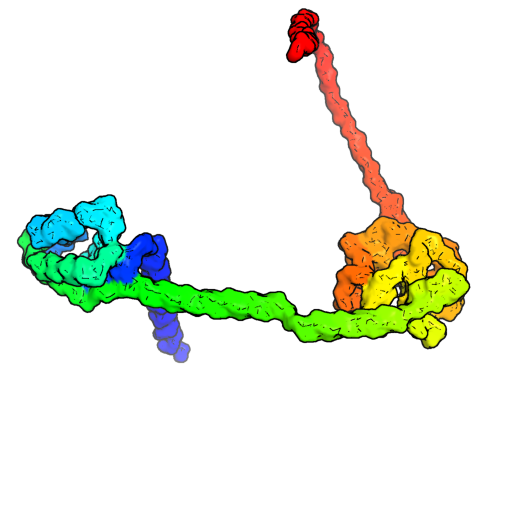YS A N 1
ATOM 1539 C CA . CYS A 1 201 ? -31.842 1.322 32.344 1.00 94.81 201 CYS A CA 1
ATOM 1540 C C . CYS A 1 201 ? -33.033 0.502 31.839 1.00 94.81 201 CYS A C 1
ATOM 1542 O O . CYS A 1 201 ? -33.675 -0.196 32.618 1.00 94.81 201 CYS A O 1
ATOM 1544 N N . GLU A 1 202 ? -33.307 0.537 30.539 1.00 91.38 202 GLU A N 1
ATOM 1545 C CA . GLU A 1 202 ? -34.417 -0.208 29.936 1.00 91.38 202 GLU A CA 1
ATOM 1546 C C . GLU A 1 202 ? -34.180 -1.722 30.009 1.00 91.38 202 GLU A C 1
ATOM 1548 O O . GLU A 1 202 ? -35.016 -2.475 30.523 1.00 91.38 202 GLU A O 1
ATOM 1553 N N . GLY A 1 203 ? -33.005 -2.163 29.558 1.00 90.94 203 GLY A N 1
ATOM 1554 C CA . GLY A 1 203 ? -32.726 -3.564 29.298 1.00 90.94 203 GLY A CA 1
ATOM 1555 C C . GLY A 1 203 ? -31.559 -4.155 30.082 1.00 90.94 203 GLY A C 1
ATOM 1556 O O . GLY A 1 203 ? -30.659 -3.494 30.605 1.00 90.94 203 GLY A O 1
ATOM 1557 N N . ARG A 1 204 ? -31.532 -5.489 30.098 1.00 91.50 204 ARG A N 1
ATOM 1558 C CA . ARG A 1 204 ? -30.410 -6.279 30.621 1.00 91.50 204 ARG A CA 1
ATOM 1559 C C . ARG A 1 204 ? -29.085 -5.960 29.917 1.00 91.50 204 ARG A C 1
ATOM 1561 O O . ARG A 1 204 ? -28.029 -6.008 30.553 1.00 91.50 204 ARG A O 1
ATOM 1568 N N . ALA A 1 205 ? -29.124 -5.713 28.611 1.00 89.75 205 ALA A N 1
ATOM 1569 C CA . ALA A 1 205 ? -27.933 -5.443 27.815 1.00 89.75 205 ALA A CA 1
ATOM 1570 C C . ALA A 1 205 ? -27.260 -4.123 28.221 1.00 89.75 205 ALA A C 1
ATOM 1572 O O . ALA A 1 205 ? -26.033 -4.073 28.343 1.00 89.75 205 ALA A O 1
ATOM 1573 N N . ASP A 1 206 ? -28.054 -3.120 28.591 1.00 92.75 206 ASP A N 1
ATOM 1574 C CA . ASP A 1 206 ? -27.570 -1.856 29.145 1.00 92.75 206 ASP A CA 1
ATOM 1575 C C . ASP A 1 206 ? -26.809 -2.081 30.448 1.00 92.75 206 ASP A C 1
ATOM 1577 O O . ASP A 1 206 ? -25.668 -1.641 30.599 1.00 92.75 206 ASP A O 1
ATOM 1581 N N . VAL A 1 207 ? -27.393 -2.851 31.375 1.00 92.94 207 VAL A N 1
ATOM 1582 C CA . VAL A 1 207 ? -26.752 -3.201 32.653 1.00 92.94 207 VAL A CA 1
ATOM 1583 C C . VAL A 1 207 ? -25.427 -3.925 32.411 1.00 92.94 207 VAL A C 1
ATOM 1585 O O . VAL A 1 207 ? -24.424 -3.614 33.057 1.00 92.94 207 VAL A O 1
ATOM 1588 N N . LEU A 1 208 ? -25.372 -4.845 31.443 1.00 90.44 208 LEU A N 1
ATOM 1589 C CA . LEU A 1 208 ? -24.129 -5.520 31.058 1.00 90.44 208 LEU A CA 1
ATOM 1590 C C . LEU A 1 208 ? -23.091 -4.547 30.483 1.00 90.44 208 LEU A C 1
ATOM 1592 O O . LEU A 1 208 ? -21.905 -4.655 30.821 1.00 90.44 208 LEU A O 1
ATOM 1596 N N . ASN A 1 209 ? -23.507 -3.589 29.653 1.00 91.88 209 ASN A N 1
ATOM 1597 C CA . ASN A 1 209 ? -22.602 -2.591 29.091 1.00 91.88 209 ASN A CA 1
ATOM 1598 C C . ASN A 1 209 ? -22.068 -1.634 30.175 1.00 91.88 209 ASN A C 1
ATOM 1600 O O . ASN A 1 209 ? -20.874 -1.327 30.222 1.00 91.88 209 ASN A O 1
ATOM 1604 N N . LEU A 1 210 ? -22.904 -1.235 31.133 1.00 92.19 210 LEU A N 1
ATOM 1605 C CA . LEU A 1 210 ? -22.483 -0.435 32.285 1.00 92.19 210 LEU A CA 1
ATOM 1606 C C . LEU A 1 210 ? -21.510 -1.209 33.193 1.00 92.19 210 LEU A C 1
ATOM 1608 O O . LEU A 1 210 ? -20.441 -0.690 33.543 1.00 92.19 210 LEU A O 1
ATOM 1612 N N . LEU A 1 211 ? -21.794 -2.483 33.483 1.00 90.12 211 LEU A N 1
ATOM 1613 C CA . LEU A 1 211 ? -20.896 -3.368 34.236 1.00 90.12 211 LEU A CA 1
ATOM 1614 C C . LEU A 1 211 ? -19.548 -3.560 33.528 1.00 90.12 211 LEU A C 1
ATOM 1616 O O . LEU A 1 211 ? -18.496 -3.533 34.177 1.00 90.12 211 LEU A O 1
ATOM 1620 N N . LYS A 1 212 ? -19.541 -3.674 32.190 1.00 84.69 212 LYS A N 1
ATOM 1621 C CA . LYS A 1 212 ? -18.314 -3.730 31.370 1.00 84.69 212 LYS A CA 1
ATOM 1622 C C . LYS A 1 212 ? -17.406 -2.526 31.619 1.00 84.69 212 LYS A C 1
ATOM 1624 O O . LYS A 1 212 ? -16.178 -2.675 31.594 1.00 84.69 212 LYS A O 1
ATOM 1629 N N . TYR A 1 213 ? -17.985 -1.363 31.906 1.00 88.12 213 TYR A N 1
ATOM 1630 C CA . TYR A 1 213 ? -17.265 -0.122 32.185 1.00 88.12 213 TYR A CA 1
ATOM 1631 C C . TYR A 1 213 ? -17.027 0.157 33.674 1.00 88.12 213 TYR A C 1
ATOM 1633 O O . TYR A 1 213 ? -16.418 1.180 34.003 1.00 88.12 213 TYR A O 1
ATOM 1641 N N . GLY A 1 214 ? -17.398 -0.780 34.553 1.00 86.50 214 GLY A N 1
ATOM 1642 C CA . GLY A 1 214 ? -17.141 -0.728 35.994 1.00 86.50 214 GLY A CA 1
ATOM 1643 C C . GLY A 1 214 ? -18.245 -0.064 36.816 1.00 86.50 214 GLY A C 1
ATOM 1644 O O . GLY A 1 214 ? -18.029 0.204 37.995 1.00 86.50 214 GLY A O 1
ATOM 1645 N N . ILE A 1 215 ? -19.407 0.195 36.217 1.00 91.62 215 ILE A N 1
ATOM 1646 C CA . ILE A 1 215 ? -20.576 0.766 36.888 1.00 91.62 215 ILE A CA 1
ATOM 1647 C C . ILE A 1 215 ? -21.405 -0.400 37.438 1.00 91.62 215 ILE A C 1
ATOM 1649 O O . ILE A 1 215 ? -21.974 -1.172 36.674 1.00 91.62 215 ILE A O 1
ATOM 1653 N N . LYS A 1 216 ? -21.412 -0.570 38.765 1.00 92.12 216 LYS A N 1
ATOM 1654 C CA . LYS A 1 216 ? -21.963 -1.759 39.453 1.00 92.12 216 LYS A CA 1
ATOM 1655 C C . LYS A 1 216 ? -23.321 -1.545 40.120 1.00 92.12 216 LYS A C 1
ATOM 1657 O O . LYS A 1 216 ? -23.860 -2.477 40.706 1.00 92.12 216 LYS A O 1
ATOM 1662 N N . ASN A 1 217 ? -23.847 -0.332 40.044 1.00 94.00 217 ASN A N 1
ATOM 1663 C CA . ASN A 1 217 ? -25.091 0.124 40.658 1.00 94.00 217 ASN A CA 1
ATOM 1664 C C . ASN A 1 217 ? -26.183 0.393 39.603 1.00 94.00 217 ASN A C 1
ATOM 1666 O O . ASN A 1 217 ? -27.000 1.295 39.768 1.00 94.00 217 ASN A O 1
ATOM 1670 N N . ALA A 1 218 ? -26.150 -0.351 38.495 1.00 95.56 218 ALA A N 1
ATOM 1671 C CA . ALA A 1 218 ? -27.142 -0.269 37.429 1.00 95.56 218 ALA A CA 1
ATOM 1672 C C . ALA A 1 218 ? -28.216 -1.353 37.591 1.00 95.56 218 ALA A C 1
ATOM 1674 O O . ALA A 1 218 ? -27.880 -2.482 37.948 1.00 95.56 218 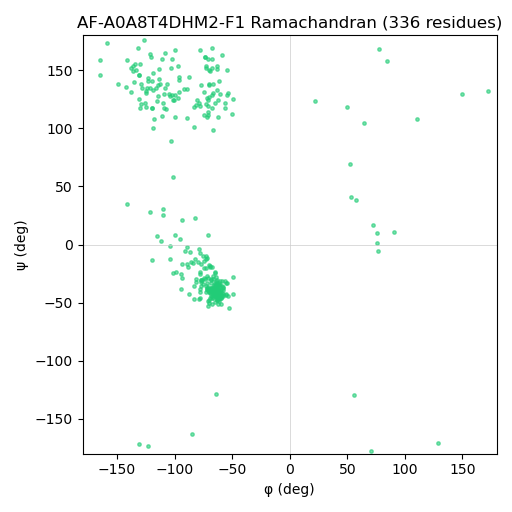ALA A O 1
ATOM 1675 N N . ILE A 1 219 ? -29.476 -1.029 37.311 1.00 95.25 219 ILE A N 1
ATOM 1676 C CA . ILE A 1 219 ? -30.619 -1.948 37.357 1.00 95.25 219 ILE A CA 1
ATOM 1677 C C . ILE A 1 219 ? -31.496 -1.761 36.115 1.00 95.25 219 ILE A C 1
ATOM 1679 O O . ILE A 1 219 ? -31.684 -0.634 35.660 1.00 95.25 219 ILE A O 1
ATOM 1683 N N . ALA A 1 220 ? -31.996 -2.861 35.556 1.00 94.19 220 ALA A N 1
ATOM 1684 C CA . ALA A 1 220 ? -32.871 -2.857 34.388 1.00 94.19 220 ALA A CA 1
ATOM 1685 C C . ALA A 1 220 ? -34.347 -2.928 34.792 1.00 94.19 220 ALA A C 1
ATOM 1687 O O . ALA A 1 220 ? -34.696 -3.637 35.735 1.00 94.19 220 ALA A O 1
ATOM 1688 N N . VAL A 1 221 ? -35.202 -2.234 34.045 1.00 89.19 221 VAL A N 1
ATOM 1689 C CA . VAL A 1 221 ? -36.662 -2.280 34.210 1.00 89.19 221 VAL A CA 1
ATOM 1690 C C . VAL A 1 221 ? -37.268 -3.518 33.519 1.00 89.19 221 VAL A C 1
ATOM 1692 O O . VAL A 1 221 ? -38.248 -4.061 34.014 1.00 89.19 221 VAL A O 1
ATOM 1695 N N . GLU A 1 222 ? -36.644 -4.008 32.435 1.00 81.38 222 GLU A N 1
ATOM 1696 C CA . GLU A 1 222 ? -37.088 -5.148 31.604 1.00 81.38 222 GLU A CA 1
ATOM 1697 C C . GLU A 1 222 ? -38.545 -5.041 31.112 1.00 81.38 222 GLU A C 1
ATOM 1699 O O . GLU A 1 222 ? -39.417 -5.837 31.463 1.00 81.38 222 GLU A O 1
ATOM 1704 N N . GLY A 1 223 ? -38.794 -4.092 30.208 1.00 73.06 223 GLY A N 1
ATOM 1705 C CA . GLY A 1 223 ? -40.072 -3.938 29.513 1.00 73.06 223 GLY A CA 1
ATOM 1706 C C . GLY A 1 223 ? -40.616 -2.518 29.604 1.00 73.06 223 GLY A C 1
ATOM 1707 O O . GLY A 1 223 ? -39.926 -1.603 30.041 1.00 73.06 223 GLY A O 1
ATOM 1708 N N . THR A 1 224 ? -41.864 -2.331 29.167 1.00 67.81 224 THR A N 1
ATOM 1709 C CA . THR A 1 224 ? -42.491 -1.004 29.167 1.00 67.81 224 THR A CA 1
ATOM 1710 C C . THR A 1 224 ? -43.051 -0.619 30.527 1.00 67.81 224 THR A C 1
ATOM 1712 O O . THR A 1 224 ? -43.012 0.555 30.846 1.00 67.81 224 THR A O 1
ATOM 1715 N N . SER A 1 225 ? -43.535 -1.582 31.325 1.00 80.12 225 SER A N 1
ATOM 1716 C CA . SER A 1 225 ? -44.160 -1.273 32.614 1.00 80.12 225 SER A CA 1
ATOM 1717 C C . SER A 1 225 ? -43.154 -1.234 33.757 1.00 80.12 225 SER A C 1
ATOM 1719 O O . SER A 1 225 ? -42.341 -2.149 33.882 1.00 80.12 225 SER A O 1
ATOM 1721 N N . ILE A 1 226 ? -43.227 -0.202 34.602 1.00 86.56 226 ILE A N 1
ATOM 1722 C CA . ILE A 1 226 ? -42.277 -0.005 35.705 1.00 86.56 226 ILE A CA 1
ATOM 1723 C C . ILE A 1 226 ? -42.603 -0.934 36.895 1.00 86.56 226 ILE A C 1
ATOM 1725 O O . ILE A 1 226 ? -43.671 -0.798 37.494 1.00 86.56 226 ILE A O 1
ATOM 1729 N N . PRO A 1 227 ? -41.690 -1.838 37.307 1.00 88.88 227 PRO A N 1
ATOM 1730 C CA . PRO A 1 227 ? -41.902 -2.738 38.438 1.00 88.88 227 PRO A CA 1
ATOM 1731 C C . PRO A 1 227 ? -41.914 -2.018 39.793 1.00 88.88 227 PRO A C 1
ATOM 1733 O O . PRO A 1 227 ? -41.154 -1.071 40.022 1.00 88.88 227 PRO A O 1
ATOM 1736 N N . ASP A 1 228 ? -42.676 -2.555 40.752 1.00 88.88 228 ASP A N 1
ATOM 1737 C CA . ASP A 1 228 ? -42.769 -2.037 42.128 1.00 88.88 228 ASP A CA 1
ATOM 1738 C C . ASP A 1 228 ? -41.404 -1.957 42.828 1.00 88.88 228 ASP A C 1
ATOM 1740 O O . ASP A 1 228 ? -41.177 -1.088 43.674 1.00 88.88 228 ASP A O 1
ATOM 1744 N N . THR A 1 229 ? -40.479 -2.865 42.492 1.00 91.19 229 THR A N 1
ATOM 1745 C CA . THR A 1 229 ? -39.101 -2.824 43.002 1.00 91.19 229 THR A CA 1
ATOM 1746 C C . THR A 1 229 ? -38.409 -1.502 42.648 1.00 91.19 229 THR A C 1
ATOM 1748 O O . THR A 1 229 ? -37.754 -0.915 43.510 1.00 91.19 229 THR A O 1
ATOM 1751 N N . ILE A 1 230 ? -38.579 -0.997 41.421 1.00 91.50 230 ILE A N 1
ATOM 1752 C CA . ILE A 1 230 ? -37.972 0.267 40.976 1.00 91.50 230 ILE A CA 1
ATOM 1753 C C . ILE A 1 230 ? -38.622 1.460 41.683 1.00 91.50 230 ILE A C 1
ATOM 1755 O O . ILE A 1 230 ? -37.910 2.344 42.152 1.00 91.50 230 ILE A O 1
ATOM 1759 N N . VAL A 1 231 ? -39.948 1.444 41.845 1.00 91.12 231 VAL A N 1
ATOM 1760 C CA . VAL A 1 231 ? -40.705 2.500 42.547 1.00 91.12 231 VAL A CA 1
ATOM 1761 C C . VAL A 1 231 ? -40.303 2.622 44.022 1.00 91.12 231 VAL A C 1
ATOM 1763 O O . VAL A 1 231 ? -40.295 3.711 44.595 1.00 91.12 231 VAL A O 1
ATOM 1766 N N . LYS A 1 232 ? -39.975 1.504 44.678 1.00 91.50 232 LYS A N 1
ATOM 1767 C CA . LYS A 1 232 ? -39.464 1.525 46.058 1.00 91.50 232 LYS A CA 1
ATOM 1768 C C . LYS A 1 232 ? -38.056 2.101 46.111 1.00 91.50 232 LYS A C 1
ATOM 1770 O O . LYS A 1 232 ? -37.812 3.032 46.873 1.00 91.50 232 LYS A O 1
ATOM 1775 N N . LEU A 1 233 ? -37.164 1.595 45.259 1.00 91.44 233 LEU A N 1
ATOM 1776 C CA . LEU A 1 233 ? -35.785 2.075 45.179 1.00 91.44 233 LEU A CA 1
ATOM 1777 C C . LEU A 1 233 ? -35.710 3.571 44.877 1.00 91.44 233 LEU A C 1
ATOM 1779 O O . LEU A 1 233 ? -34.849 4.254 45.425 1.00 91.44 233 LEU A O 1
ATOM 1783 N N . SER A 1 234 ? -36.624 4.083 44.051 1.00 91.38 234 SER A N 1
ATOM 1784 C CA . SER A 1 234 ? -36.633 5.491 43.671 1.00 91.38 234 SER A CA 1
ATOM 1785 C C . SER A 1 234 ? -36.895 6.450 44.828 1.00 91.38 234 SER A C 1
ATOM 1787 O O . SER A 1 234 ? -36.490 7.599 44.762 1.00 91.38 234 SER A O 1
ATOM 1789 N N . LYS A 1 235 ? -37.541 5.982 45.900 1.00 90.81 235 LYS A N 1
ATOM 1790 C CA . LYS A 1 235 ? -37.823 6.786 47.102 1.00 90.81 235 LYS A CA 1
ATOM 1791 C C . LYS A 1 235 ? -36.698 6.737 48.131 1.00 90.81 235 LYS A C 1
ATOM 1793 O O . LYS A 1 235 ? -36.643 7.562 49.038 1.00 90.81 235 LYS A O 1
ATOM 1798 N N . GLU A 1 236 ? -35.841 5.727 48.036 1.00 91.81 236 GLU A N 1
ATOM 1799 C CA . GLU A 1 236 ? -34.788 5.456 49.016 1.00 91.81 236 GLU A CA 1
ATOM 1800 C C . GLU A 1 236 ? -33.412 5.936 48.545 1.00 91.81 236 GLU A C 1
ATOM 1802 O O . GLU A 1 236 ? -32.529 6.174 49.369 1.00 91.81 236 GLU A O 1
ATOM 1807 N N . LYS A 1 237 ? -33.208 6.052 47.228 1.00 93.94 237 LYS A N 1
ATOM 1808 C CA . LYS A 1 237 ? -31.901 6.290 46.607 1.00 93.94 237 LYS A CA 1
ATOM 1809 C C . LYS A 1 237 ? -31.990 7.371 45.541 1.00 93.94 237 LYS A C 1
ATOM 1811 O O . LYS A 1 237 ? -33.023 7.542 44.909 1.00 93.94 237 LYS A O 1
ATOM 1816 N N . THR A 1 238 ? -30.865 8.029 45.266 1.00 94.00 238 THR A N 1
ATOM 1817 C CA . THR A 1 238 ? -30.779 8.972 44.145 1.00 94.00 238 THR A CA 1
ATOM 1818 C C . THR A 1 238 ? -30.814 8.222 42.811 1.00 94.00 238 THR A C 1
ATOM 1820 O O . THR A 1 238 ? -29.909 7.438 42.507 1.00 94.00 238 THR A O 1
ATOM 1823 N N . VAL A 1 239 ? -31.813 8.488 41.975 1.00 95.62 239 VAL A N 1
ATOM 1824 C CA . VAL A 1 239 ? -32.032 7.809 40.695 1.00 95.62 239 VAL A CA 1
ATOM 1825 C C . VAL A 1 239 ? -31.516 8.642 39.529 1.00 95.62 239 VAL A C 1
ATOM 1827 O O . VAL A 1 239 ? -31.850 9.814 39.344 1.00 95.62 239 VAL A O 1
ATOM 1830 N N . THR A 1 240 ? -30.697 8.012 38.688 1.00 95.81 240 THR A N 1
ATOM 1831 C CA . THR A 1 240 ? -30.407 8.503 37.338 1.00 95.81 240 THR A CA 1
ATOM 1832 C C . THR A 1 240 ? -31.031 7.558 36.318 1.00 95.81 240 THR A C 1
ATOM 1834 O O . THR A 1 240 ? -30.559 6.435 36.161 1.00 95.81 240 THR A O 1
ATOM 1837 N N . ALA A 1 241 ? -32.065 8.002 35.608 1.00 94.38 241 ALA A N 1
ATOM 1838 C CA . ALA A 1 241 ? -32.583 7.265 34.461 1.00 94.38 241 ALA A CA 1
ATOM 1839 C C . ALA A 1 241 ? -31.582 7.393 33.306 1.00 94.38 241 ALA A C 1
ATOM 1841 O O . ALA A 1 241 ? -31.187 8.508 32.959 1.00 94.38 241 ALA A O 1
ATOM 1842 N N . PHE A 1 242 ? -31.140 6.275 32.734 1.00 95.62 242 PHE A N 1
ATOM 1843 C CA . PHE A 1 242 ? -30.283 6.253 31.555 1.00 95.62 242 PHE A CA 1
ATOM 1844 C C . PHE A 1 242 ? -30.999 5.519 30.427 1.00 95.62 242 PHE A C 1
ATOM 1846 O O . PHE A 1 242 ? -31.036 4.293 30.409 1.00 95.62 242 PHE A O 1
ATOM 1853 N N . ILE A 1 243 ? -31.576 6.307 29.521 1.00 91.81 243 ILE A N 1
ATOM 1854 C CA . ILE A 1 243 ? -32.465 5.826 28.462 1.00 91.81 243 ILE A CA 1
ATOM 1855 C C . ILE A 1 243 ? -31.835 5.942 27.076 1.00 91.81 243 ILE A C 1
ATOM 1857 O O . ILE A 1 243 ? -30.945 6.777 26.833 1.00 91.81 243 ILE A O 1
ATOM 1861 N N . ASP A 1 244 ? -32.389 5.157 26.164 1.00 91.69 244 ASP A N 1
ATOM 1862 C CA . ASP A 1 244 ? -32.038 5.150 24.755 1.00 91.69 244 ASP A CA 1
ATOM 1863 C C . ASP A 1 244 ? -32.429 6.444 24.034 1.00 91.69 244 ASP A C 1
ATOM 1865 O O . ASP A 1 244 ? -33.230 7.270 24.490 1.00 91.69 244 ASP A O 1
ATOM 1869 N N . GLY A 1 245 ? -31.783 6.666 22.891 1.00 85.12 245 GLY A N 1
ATOM 1870 C CA . GLY A 1 245 ? -31.986 7.838 22.046 1.00 85.12 245 GLY A CA 1
ATOM 1871 C C . GLY A 1 245 ? -33.190 7.723 21.109 1.00 85.12 245 GLY A C 1
ATOM 1872 O O . GLY A 1 245 ? -33.181 8.377 20.062 1.00 85.12 245 GLY A O 1
ATOM 1873 N N . ASP A 1 246 ? -34.166 6.877 21.433 1.00 85.88 246 ASP A N 1
ATOM 1874 C CA . ASP A 1 246 ? -35.267 6.470 20.567 1.00 85.88 246 ASP A CA 1
ATOM 1875 C C . ASP A 1 246 ? -36.649 6.757 21.202 1.00 85.88 246 ASP A C 1
ATOM 1877 O O . ASP A 1 246 ? -36.769 7.433 22.227 1.00 85.88 246 ASP A O 1
ATOM 1881 N N . ARG A 1 247 ? -37.723 6.290 20.551 1.00 81.69 247 ARG A N 1
ATOM 1882 C CA . ARG A 1 247 ? -39.091 6.483 21.048 1.00 81.69 247 ARG A CA 1
ATOM 1883 C C . ARG A 1 247 ? -39.434 5.526 22.197 1.00 81.69 247 ARG A C 1
ATOM 1885 O O . ARG A 1 247 ? -40.262 5.899 23.026 1.00 81.69 247 ARG A O 1
ATOM 1892 N N . GLY A 1 248 ? -38.852 4.324 22.240 1.00 82.31 248 GLY A N 1
ATOM 1893 C CA . GLY A 1 248 ? -39.069 3.356 23.319 1.00 82.31 248 GLY A CA 1
ATOM 1894 C C . GLY A 1 248 ? -38.603 3.906 24.664 1.00 82.31 248 GLY A C 1
ATOM 1895 O O . GLY A 1 248 ? -39.407 4.023 25.594 1.00 82.31 248 GLY A O 1
ATOM 1896 N N . GLY A 1 249 ? -37.366 4.406 24.709 1.00 83.62 249 GLY A N 1
ATOM 1897 C CA . GLY A 1 249 ? -36.787 5.010 25.906 1.00 83.62 249 GLY A CA 1
ATOM 1898 C C . GLY A 1 249 ? -37.564 6.231 26.412 1.00 83.62 249 GLY A C 1
ATOM 1899 O O . GLY A 1 249 ? -37.646 6.469 27.618 1.00 83.62 249 GLY A O 1
ATOM 1900 N N . GLU A 1 250 ? -38.201 6.997 25.518 1.00 84.12 250 GLU A N 1
ATOM 1901 C CA . GLU A 1 250 ? -39.070 8.116 25.910 1.00 84.12 250 GLU A CA 1
ATOM 1902 C C . GLU A 1 250 ? -40.353 7.678 26.613 1.00 84.12 250 GLU A C 1
ATOM 1904 O O . GLU A 1 250 ? -40.802 8.364 27.533 1.00 84.12 250 GLU A O 1
ATOM 1909 N N . LEU A 1 251 ? -40.953 6.565 26.190 1.00 84.00 251 LEU A N 1
ATOM 1910 C CA . LEU A 1 251 ? -42.158 6.037 26.828 1.00 84.00 251 LEU A CA 1
ATOM 1911 C C . LEU A 1 251 ? -41.843 5.528 28.234 1.00 84.00 251 LEU A C 1
ATOM 1913 O O . LEU A 1 251 ? -42.550 5.880 29.175 1.00 84.00 251 LEU A O 1
ATOM 1917 N N . ILE A 1 252 ? -40.738 4.795 28.382 1.00 86.00 252 ILE A N 1
ATOM 1918 C CA . ILE A 1 252 ? -40.278 4.292 29.682 1.00 86.00 252 ILE A CA 1
ATOM 1919 C C . ILE A 1 252 ? -39.950 5.448 30.619 1.00 86.00 252 ILE A C 1
ATOM 1921 O O . ILE A 1 252 ? -40.343 5.422 31.780 1.00 86.00 252 ILE A O 1
ATOM 1925 N N . LEU A 1 253 ? -39.286 6.498 30.126 1.00 88.12 253 LEU A N 1
ATOM 1926 C CA . LEU A 1 253 ? -39.007 7.681 30.938 1.00 88.12 253 LEU A CA 1
ATOM 1927 C C . LEU A 1 253 ? -40.284 8.324 31.481 1.00 88.12 253 LEU A C 1
ATOM 1929 O O . LEU A 1 253 ? -40.318 8.697 32.651 1.00 88.12 253 LEU A O 1
ATOM 1933 N N . ARG A 1 254 ? -41.315 8.474 30.640 1.00 86.00 254 ARG A N 1
ATOM 1934 C CA . ARG A 1 254 ? -42.596 9.060 31.058 1.00 86.00 254 ARG A CA 1
ATOM 1935 C C . ARG A 1 254 ? -43.252 8.221 32.142 1.00 86.00 254 ARG A C 1
ATOM 1937 O O . ARG A 1 254 ? -43.648 8.772 33.160 1.00 86.00 254 ARG A O 1
ATOM 1944 N N . GLU A 1 255 ? -43.298 6.907 31.961 1.00 86.94 255 GLU A N 1
ATOM 1945 C CA . GLU A 1 255 ? -43.878 6.014 32.964 1.00 86.94 255 GLU A CA 1
ATOM 1946 C C . GLU A 1 255 ? -43.067 6.026 34.274 1.00 86.94 255 GLU A C 1
ATOM 1948 O O . GLU A 1 255 ? -43.636 6.087 35.363 1.00 86.94 255 GLU A O 1
ATOM 1953 N N . LEU A 1 256 ? -41.731 6.066 34.182 1.00 87.38 256 LEU A N 1
ATOM 1954 C CA . LEU A 1 256 ? -40.832 6.169 35.336 1.00 87.38 256 LEU A CA 1
ATOM 1955 C C . LEU A 1 256 ? -41.029 7.487 36.102 1.00 87.38 256 LEU A C 1
ATOM 1957 O O . LEU A 1 256 ? -40.941 7.489 37.325 1.00 87.38 256 LEU A O 1
ATOM 1961 N N . MET A 1 257 ? -41.309 8.591 35.402 1.00 86.31 257 MET A N 1
ATOM 1962 C CA . MET A 1 257 ? -41.616 9.896 36.006 1.00 86.31 257 MET A CA 1
ATOM 1963 C C . MET A 1 257 ? -43.016 9.954 36.630 1.00 86.31 257 MET A C 1
ATOM 1965 O O . MET 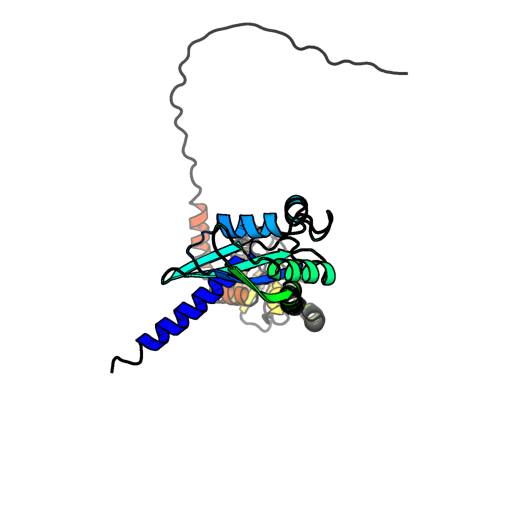A 1 257 ? -43.225 10.715 37.571 1.00 86.31 257 MET A O 1
ATOM 1969 N N . GLU A 1 258 ? -43.981 9.196 36.104 1.00 86.62 258 GLU A N 1
ATOM 1970 C CA . GLU A 1 258 ? -45.346 9.141 36.644 1.00 86.62 258 GLU A CA 1
ATOM 1971 C C . GLU A 1 258 ? -45.436 8.270 37.903 1.00 86.62 258 GLU A C 1
ATOM 1973 O O . GLU A 1 258 ? -46.144 8.621 38.849 1.00 86.62 258 GLU A O 1
ATOM 1978 N N . LEU A 1 259 ? -44.736 7.131 37.917 1.00 86.81 259 LEU A N 1
ATOM 1979 C CA . LEU A 1 259 ? -44.827 6.137 38.991 1.00 86.81 259 LEU A CA 1
ATOM 1980 C C . LEU A 1 259 ? -43.699 6.238 40.028 1.00 86.81 259 LEU A C 1
ATOM 1982 O O . LEU A 1 259 ? -43.876 5.781 41.160 1.00 86.81 259 LEU A O 1
ATOM 1986 N N . GLY A 1 260 ? -42.549 6.805 39.658 1.00 85.25 260 GLY A N 1
ATOM 1987 C CA . GLY A 1 260 ? -41.338 6.855 40.476 1.00 85.25 260 GLY A CA 1
ATOM 1988 C C . GLY A 1 260 ? -40.759 8.260 40.651 1.00 85.25 260 GLY A C 1
ATOM 1989 O O . GLY A 1 260 ? -41.233 9.242 40.086 1.00 85.25 260 GLY A O 1
ATOM 1990 N N . GLU A 1 261 ? -39.700 8.344 41.457 1.00 87.44 261 GLU A N 1
ATOM 1991 C CA . GLU A 1 261 ? -38.963 9.584 41.732 1.00 87.44 261 GLU A CA 1
ATOM 1992 C C . GLU A 1 261 ? -37.602 9.549 41.017 1.00 87.44 261 GLU A C 1
ATOM 1994 O O . GLU A 1 261 ? -36.758 8.694 41.274 1.00 87.44 261 GLU A O 1
ATOM 1999 N N . ILE A 1 262 ? -37.390 10.461 40.067 1.00 91.38 262 ILE A N 1
ATOM 2000 C CA . ILE A 1 262 ? -36.148 10.537 39.289 1.00 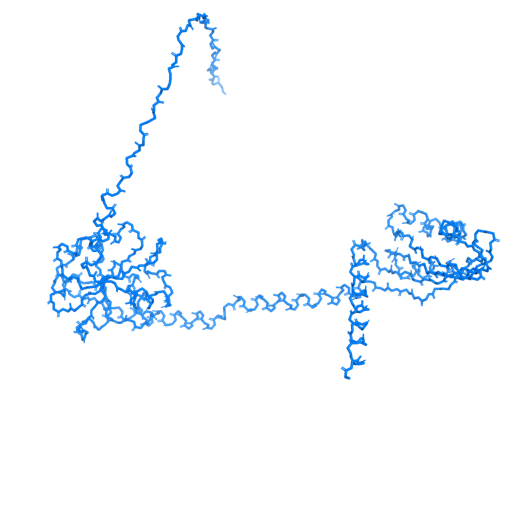91.38 262 ILE A CA 1
ATOM 2001 C C . ILE A 1 262 ? -35.447 11.846 39.616 1.00 91.38 262 ILE A C 1
ATOM 2003 O O . ILE A 1 262 ? -36.035 12.911 39.461 1.00 91.38 262 ILE A O 1
ATOM 2007 N N . ASP A 1 263 ? -34.167 11.788 39.978 1.00 92.06 263 ASP A N 1
ATOM 2008 C CA . ASP A 1 263 ? -33.376 12.999 40.206 1.00 92.06 263 ASP A CA 1
ATOM 2009 C C . ASP A 1 263 ? -32.737 13.506 38.914 1.00 92.06 263 ASP A C 1
ATOM 2011 O O . ASP A 1 263 ? -32.683 14.709 38.651 1.00 92.06 263 ASP A O 1
ATOM 2015 N N . ASN A 1 264 ? -32.206 12.584 38.104 1.00 94.00 264 ASN A N 1
ATOM 2016 C CA . ASN A 1 264 ? -31.423 12.922 36.922 1.00 94.00 264 ASN A CA 1
ATOM 2017 C C . ASN A 1 264 ? -31.793 12.075 35.703 1.00 94.00 264 ASN A C 1
ATOM 2019 O O . ASN A 1 264 ? -32.077 10.885 35.815 1.00 94.00 264 ASN A O 1
ATOM 2023 N N . LEU A 1 265 ? -31.652 12.670 34.523 1.00 93.25 265 LEU A N 1
ATOM 2024 C CA . LEU A 1 265 ? -31.754 11.997 33.238 1.00 93.25 265 LEU A CA 1
ATOM 2025 C C . LEU A 1 265 ? -30.413 12.042 32.505 1.00 93.25 265 LEU A C 1
ATOM 2027 O O . LEU A 1 265 ? -29.874 13.112 32.218 1.00 93.25 265 LEU A O 1
ATOM 2031 N N . ALA A 1 266 ? -29.903 10.871 32.147 1.00 94.00 266 ALA A N 1
ATOM 2032 C CA . ALA A 1 266 ? -28.878 10.697 31.133 1.00 94.00 266 ALA A CA 1
ATOM 2033 C C . ALA A 1 266 ? -29.526 10.104 29.876 1.00 94.00 266 ALA A C 1
ATOM 2035 O O . ALA A 1 266 ? -30.345 9.193 29.959 1.00 94.00 266 ALA A O 1
ATOM 2036 N N . ARG A 1 267 ? -29.148 10.604 28.700 1.00 90.94 267 ARG A N 1
ATOM 2037 C CA . ARG A 1 267 ? -29.659 10.090 27.425 1.00 90.94 267 ARG A CA 1
ATOM 2038 C C . ARG A 1 267 ? -28.517 9.631 26.531 1.00 90.94 267 ARG A C 1
ATOM 2040 O O . ARG A 1 267 ? -27.448 10.262 26.489 1.00 90.94 267 ARG A O 1
ATOM 2047 N N . ALA A 1 268 ? -28.727 8.519 25.837 1.00 91.88 268 ALA A N 1
ATOM 2048 C CA . ALA A 1 268 ? -27.849 8.110 24.754 1.00 91.88 268 ALA A CA 1
ATOM 2049 C C . ALA A 1 268 ? -27.887 9.152 23.609 1.00 91.88 268 ALA A C 1
ATOM 2051 O O . ALA A 1 268 ? -28.862 9.895 23.462 1.00 91.88 268 ALA A O 1
ATOM 2052 N N . PRO A 1 269 ? -26.821 9.278 22.798 1.00 87.88 269 PRO A N 1
ATOM 2053 C CA . PRO A 1 269 ? -26.865 10.094 21.590 1.00 87.88 269 PRO A CA 1
ATOM 2054 C C . PRO A 1 269 ? -28.037 9.689 20.672 1.00 87.88 269 PRO A C 1
ATOM 2056 O O . PRO A 1 269 ? -28.405 8.516 20.660 1.00 87.88 269 PRO A O 1
ATOM 2059 N N . PRO A 1 270 ? -28.604 10.618 19.878 1.00 82.62 270 PRO A N 1
ATOM 2060 C CA . PRO A 1 270 ? -29.741 10.315 19.008 1.00 82.62 270 PRO A CA 1
ATOM 2061 C C . PRO A 1 270 ? -29.479 9.112 18.095 1.00 82.62 270 PRO A C 1
ATOM 2063 O O . PRO A 1 270 ? -28.444 9.066 17.424 1.00 82.62 270 PRO A O 1
ATOM 2066 N N . GLY A 1 271 ? -30.419 8.162 18.067 1.00 82.38 271 GLY A N 1
ATOM 2067 C CA . GLY A 1 271 ? -30.320 6.945 17.254 1.00 82.38 271 GLY A CA 1
ATOM 2068 C C . GLY A 1 271 ? -29.302 5.912 17.750 1.00 82.38 271 GLY A C 1
ATOM 2069 O O . GLY A 1 271 ? -28.904 5.054 16.967 1.00 82.38 271 GLY A O 1
ATOM 2070 N N . LYS A 1 272 ? -28.849 6.011 19.007 1.00 88.06 272 LYS A N 1
ATOM 2071 C CA . LYS A 1 272 ? -28.050 4.980 19.677 1.00 88.06 272 LYS A CA 1
ATOM 2072 C C . LYS A 1 272 ? -28.771 4.436 20.905 1.00 88.06 272 LYS A C 1
ATOM 2074 O O . LYS A 1 272 ? -29.428 5.193 21.622 1.00 88.06 272 LYS A O 1
ATOM 2079 N N . GLU A 1 273 ? -28.535 3.161 21.164 1.00 91.81 273 GLU A N 1
ATOM 2080 C CA . GLU A 1 273 ? -28.975 2.438 22.356 1.00 91.81 273 GLU A CA 1
ATOM 2081 C C . GLU A 1 273 ? -27.839 2.402 23.389 1.00 91.81 273 GLU A C 1
ATOM 2083 O O . GLU A 1 273 ? -26.654 2.515 23.038 1.00 91.81 273 GLU A O 1
ATOM 2088 N N . VAL A 1 274 ? -28.177 2.295 24.674 1.00 92.38 274 VAL A N 1
ATOM 2089 C CA . VAL A 1 274 ? -27.205 2.270 25.773 1.00 92.38 274 VAL A CA 1
ATOM 2090 C C . VAL A 1 274 ? -26.292 1.046 25.668 1.00 92.38 274 VAL A C 1
ATOM 2092 O O . VAL A 1 274 ? -25.099 1.165 25.977 1.00 92.38 274 VAL A O 1
ATOM 2095 N N . GLU A 1 275 ? -26.784 -0.086 25.162 1.00 92.00 275 GLU A N 1
ATOM 2096 C CA . GLU A 1 275 ? -25.995 -1.298 24.906 1.00 92.00 275 GLU A CA 1
ATOM 2097 C C . GLU A 1 275 ? -24.824 -1.093 23.924 1.00 92.00 275 GLU A C 1
ATOM 2099 O O . GLU A 1 275 ? -23.746 -1.668 24.118 1.00 92.00 275 GLU A O 1
ATOM 2104 N N . ASP A 1 276 ? -24.974 -0.184 22.957 1.00 90.69 276 ASP A N 1
ATOM 2105 C CA . ASP A 1 276 ? -23.992 0.093 21.900 1.00 90.69 276 ASP A CA 1
ATOM 2106 C C . ASP A 1 276 ? -22.985 1.199 22.252 1.00 90.69 276 ASP A C 1
ATOM 2108 O O . ASP A 1 276 ? -22.036 1.485 21.505 1.00 90.69 276 ASP A O 1
ATOM 2112 N N . LEU A 1 277 ? -23.157 1.862 23.397 1.00 91.50 277 LEU A N 1
ATOM 2113 C CA . LEU A 1 277 ? -22.296 2.978 23.765 1.00 91.50 277 LEU A CA 1
ATOM 2114 C C . LEU A 1 277 ? -20.882 2.518 24.114 1.00 91.50 277 LEU A C 1
ATOM 2116 O O . LEU A 1 277 ? -20.647 1.580 24.885 1.00 91.50 277 LEU A O 1
ATOM 2120 N N . THR A 1 278 ? -19.899 3.267 23.617 1.00 91.00 278 THR A N 1
ATOM 2121 C CA . THR A 1 278 ? -18.508 3.123 24.048 1.00 91.00 278 THR A CA 1
ATOM 2122 C C . THR A 1 278 ? -18.322 3.649 25.473 1.00 91.00 278 THR A C 1
ATOM 2124 O O . THR A 1 278 ? -19.057 4.522 25.941 1.00 91.00 278 THR A O 1
ATOM 2127 N N . ARG A 1 279 ? -17.248 3.220 26.156 1.00 88.88 279 ARG A N 1
ATOM 2128 C CA . ARG A 1 279 ? -16.891 3.726 27.498 1.00 88.88 279 ARG A CA 1
ATOM 2129 C C . ARG A 1 279 ? -16.897 5.257 27.561 1.00 88.88 279 ARG A C 1
ATOM 2131 O O . ARG A 1 279 ? -17.373 5.842 28.526 1.00 88.88 279 ARG A O 1
ATOM 2138 N N . LYS A 1 280 ? -16.351 5.921 26.538 1.00 90.00 280 LYS A N 1
ATOM 2139 C CA . LYS A 1 280 ? -16.282 7.389 26.500 1.00 90.00 280 LYS A CA 1
ATOM 2140 C C . LYS A 1 280 ? -17.669 8.021 26.406 1.00 90.00 280 LYS A C 1
ATOM 2142 O O . LYS A 1 280 ? -17.883 9.046 27.044 1.00 90.00 280 LYS A O 1
ATOM 2147 N N . GLU A 1 281 ? -18.575 7.425 25.638 1.00 92.31 281 GLU A N 1
ATOM 2148 C CA . GLU A 1 281 ? -19.945 7.912 25.466 1.00 92.31 281 GLU A CA 1
ATOM 2149 C C . GLU A 1 281 ? -20.764 7.720 26.744 1.00 92.31 281 GLU A C 1
ATOM 2151 O O . GLU A 1 281 ? -21.311 8.704 27.230 1.00 92.31 281 GLU A O 1
ATOM 2156 N N . VAL A 1 282 ? -20.726 6.537 27.372 1.00 93.75 282 VAL A N 1
ATOM 2157 C CA . VAL A 1 282 ? -21.391 6.272 28.667 1.00 93.75 282 VAL A CA 1
ATOM 2158 C C . VAL A 1 282 ? -20.989 7.302 29.724 1.00 93.75 282 VAL A C 1
ATOM 2160 O O . VAL A 1 282 ? -21.830 7.996 30.294 1.00 93.75 282 VAL A O 1
ATOM 2163 N N . PHE A 1 283 ? -19.684 7.475 29.952 1.00 92.94 283 PHE A N 1
ATOM 2164 C CA . PHE A 1 283 ? -19.194 8.432 30.949 1.00 92.94 283 PHE A CA 1
ATOM 2165 C C . PHE A 1 283 ? -19.423 9.895 30.555 1.00 92.94 283 PHE A C 1
ATOM 2167 O O . PHE A 1 283 ? -19.320 10.766 31.419 1.00 92.94 283 PHE A O 1
ATOM 2174 N N . LYS A 1 284 ? -19.655 10.200 29.272 1.00 93.19 284 LYS A N 1
ATOM 2175 C CA . LYS A 1 284 ? -20.027 11.544 28.818 1.00 93.19 284 LYS A CA 1
ATOM 2176 C C . LYS A 1 284 ? -21.510 11.799 29.092 1.00 93.19 284 LYS A C 1
ATOM 2178 O O . LYS A 1 284 ? -21.812 12.829 29.682 1.00 93.19 284 LYS A O 1
ATOM 2183 N N . SER A 1 285 ? -22.395 10.863 28.746 1.00 93.44 285 SER A N 1
ATOM 2184 C CA . SER A 1 285 ? -23.836 10.957 29.015 1.00 93.44 285 SER A CA 1
ATOM 2185 C C . SER A 1 285 ? -24.129 11.062 30.511 1.00 93.44 285 SER A C 1
ATOM 2187 O O . SER A 1 285 ? -24.851 11.961 30.921 1.00 93.44 285 SER A O 1
ATOM 2189 N N . LEU A 1 286 ? -23.487 10.238 31.346 1.00 93.12 286 LEU A N 1
ATOM 2190 C CA . LEU A 1 286 ? -23.671 10.294 32.802 1.00 93.12 286 LEU A CA 1
ATOM 2191 C C . LEU A 1 286 ? -23.106 11.572 33.445 1.00 93.12 286 LEU A C 1
ATOM 2193 O O . LEU A 1 286 ? -23.623 12.020 34.464 1.00 93.12 286 LEU A O 1
ATOM 2197 N N . ARG A 1 287 ? -22.051 12.174 32.875 1.00 92.12 287 ARG A N 1
ATOM 2198 C CA . ARG A 1 287 ? -21.520 13.469 33.350 1.00 92.12 287 ARG A CA 1
ATOM 2199 C C . ARG A 1 287 ? -22.385 14.649 32.933 1.00 92.12 287 ARG A C 1
ATOM 2201 O O . ARG A 1 287 ? -22.476 15.610 33.683 1.00 92.12 287 ARG A O 1
ATOM 2208 N N . ASN A 1 288 ? -22.989 14.565 31.754 1.00 90.50 288 ASN A N 1
ATOM 2209 C CA . ASN A 1 288 ? -23.857 15.596 31.195 1.00 90.50 288 ASN A CA 1
ATOM 2210 C C . ASN A 1 288 ? -25.336 15.346 31.526 1.00 90.50 288 ASN A C 1
ATOM 2212 O O . ASN A 1 288 ? -26.205 15.830 30.806 1.00 90.50 288 ASN A O 1
ATOM 2216 N N . LYS A 1 289 ? -25.622 14.554 32.565 1.00 90.19 289 LYS A N 1
ATOM 2217 C CA . LYS A 1 289 ? -26.990 14.299 33.002 1.00 90.19 289 LYS A CA 1
ATOM 2218 C C . LYS A 1 289 ? -27.658 15.608 33.427 1.00 90.19 289 LYS A C 1
ATOM 2220 O O . LYS A 1 289 ? -27.015 16.463 34.037 1.00 90.19 289 LYS A O 1
ATOM 2225 N N . VAL A 1 290 ? -28.930 15.747 33.091 1.00 89.81 290 VAL A N 1
ATOM 2226 C CA . VAL A 1 290 ? -29.766 16.904 33.442 1.00 89.81 290 VAL A CA 1
ATOM 2227 C C . VAL A 1 290 ? -30.682 16.534 34.602 1.00 89.81 290 VAL A C 1
ATOM 2229 O O . VAL A 1 290 ? -30.907 15.345 34.835 1.00 89.81 290 VAL A O 1
ATOM 2232 N N . SER A 1 291 ? -31.211 17.511 35.341 1.00 89.56 291 SER A N 1
ATOM 2233 C CA . SER A 1 291 ? -32.221 17.194 36.358 1.00 89.56 291 SER A CA 1
ATOM 2234 C C . SER A 1 291 ? -33.515 16.712 35.696 1.00 89.56 291 SER A C 1
ATOM 2236 O O . SER A 1 291 ? -33.824 17.091 34.562 1.00 89.56 291 SER A O 1
ATOM 2238 N N . ALA A 1 292 ? -34.290 15.880 36.393 1.00 80.00 292 ALA A N 1
ATOM 2239 C CA . ALA A 1 292 ? -35.565 15.392 35.866 1.00 80.00 292 ALA A CA 1
ATOM 2240 C C . ALA A 1 292 ? -36.544 16.536 35.535 1.00 80.00 292 ALA A C 1
ATOM 2242 O O . ALA A 1 292 ? -37.228 16.480 34.516 1.00 80.00 292 ALA A O 1
ATOM 2243 N N . GLU A 1 293 ? -36.542 17.613 36.326 1.00 76.56 293 GLU A N 1
ATOM 2244 C CA . GLU A 1 293 ? -37.343 18.820 36.068 1.00 76.56 293 GLU A CA 1
ATOM 2245 C C . GLU A 1 293 ? -36.965 19.508 34.746 1.00 76.56 293 GLU A C 1
ATOM 2247 O O . GLU A 1 293 ? -37.835 19.916 33.977 1.00 76.56 293 GLU A O 1
ATOM 2252 N N . GLN A 1 294 ? -35.664 19.612 34.450 1.00 77.06 294 GLN A N 1
ATOM 2253 C CA . GLN A 1 294 ? -35.180 20.183 33.189 1.00 77.06 294 GLN A CA 1
ATOM 2254 C C . GLN A 1 294 ? -35.569 19.306 31.998 1.00 77.06 294 GLN A C 1
ATOM 2256 O O . GLN A 1 294 ? -36.027 19.819 30.979 1.00 77.06 294 GLN A O 1
ATOM 2261 N N . ALA A 1 295 ? -35.449 17.985 32.146 1.00 71.56 295 ALA A N 1
ATOM 2262 C CA . ALA A 1 295 ? -35.849 17.036 31.114 1.00 71.56 295 ALA A CA 1
ATOM 2263 C C . ALA A 1 295 ? -37.352 17.096 30.806 1.00 71.56 295 ALA A C 1
ATOM 2265 O O . ALA A 1 295 ? -37.744 17.002 29.644 1.00 71.56 295 ALA A O 1
ATOM 2266 N N . LEU A 1 296 ? -38.192 17.269 31.830 1.00 69.00 296 LEU A N 1
ATOM 2267 C CA . LEU A 1 296 ? -39.638 17.369 31.664 1.00 69.00 296 LEU A CA 1
ATOM 2268 C C . LEU A 1 296 ? -40.010 18.598 30.822 1.00 69.00 296 LEU A C 1
ATOM 2270 O O . LEU A 1 296 ? -40.762 18.472 29.857 1.00 69.00 296 LEU A O 1
ATOM 2274 N N . ASN A 1 297 ? -39.412 19.757 31.116 1.00 70.62 297 ASN A N 1
ATOM 2275 C CA . ASN A 1 297 ? -39.642 20.990 30.358 1.00 70.62 297 ASN A CA 1
ATOM 2276 C C . ASN A 1 297 ? -39.253 20.843 28.875 1.00 70.62 297 ASN A C 1
ATOM 2278 O O . ASN A 1 297 ? -40.030 21.218 28.000 1.00 70.62 297 ASN A O 1
ATOM 2282 N N . GLU A 1 298 ? -38.110 20.216 28.575 1.00 68.56 298 GLU A N 1
ATOM 2283 C CA . GLU A 1 298 ? -37.687 19.960 27.188 1.00 68.56 298 GLU A CA 1
ATOM 2284 C C . GLU A 1 298 ? -38.641 19.016 26.430 1.00 68.56 298 GLU A C 1
ATOM 2286 O O . GLU A 1 298 ? -38.839 19.161 25.220 1.00 68.56 298 GLU A O 1
ATOM 2291 N N . ILE A 1 299 ? -39.237 18.037 27.121 1.00 67.25 299 ILE A N 1
ATOM 2292 C CA . ILE A 1 299 ? -40.204 17.102 26.524 1.00 67.25 299 ILE A CA 1
ATOM 2293 C C . ILE A 1 299 ? -41.539 17.808 26.245 1.00 67.25 299 ILE A C 1
ATOM 2295 O O . ILE A 1 299 ? -42.113 17.597 25.173 1.00 67.25 299 ILE A O 1
ATOM 2299 N N . PHE A 1 300 ? -42.013 18.664 27.158 1.00 61.66 300 PHE A N 1
ATOM 2300 C CA . PHE A 1 300 ? -43.242 19.447 26.974 1.00 61.66 300 PHE A CA 1
ATOM 2301 C C . PHE A 1 300 ? -43.121 20.477 25.838 1.00 61.66 300 PHE A C 1
ATOM 2303 O O . PHE A 1 300 ? -44.037 20.600 25.023 1.00 61.66 300 PHE A O 1
ATOM 2310 N N . GLU A 1 301 ? -41.976 21.153 25.703 1.00 60.06 301 GLU A N 1
ATOM 2311 C CA . GLU A 1 301 ? -41.728 22.100 24.600 1.00 60.06 301 GLU A CA 1
ATOM 2312 C C . GLU A 1 301 ? -41.711 21.411 23.219 1.00 60.06 301 GLU A C 1
ATOM 2314 O O . GLU A 1 301 ? -42.145 21.984 22.212 1.00 60.06 301 GLU A O 1
ATOM 2319 N N . ARG A 1 302 ? -41.275 20.144 23.150 1.00 58.75 302 ARG A N 1
ATOM 2320 C CA . ARG A 1 302 ? -41.332 19.340 21.915 1.00 58.75 302 ARG A CA 1
ATOM 2321 C C . ARG A 1 302 ? -42.736 18.851 21.565 1.00 58.75 302 ARG A C 1
ATOM 2323 O O . ARG A 1 302 ? -43.010 18.665 20.383 1.00 58.75 302 ARG A O 1
ATOM 2330 N N . SER A 1 303 ? -43.631 18.635 22.533 1.00 52.22 303 SER A N 1
ATOM 2331 C CA . SER A 1 303 ? -45.005 18.205 22.228 1.00 52.22 303 SER A CA 1
ATOM 2332 C C . SER A 1 303 ? -45.912 19.340 21.741 1.00 52.22 303 SER A C 1
ATOM 2334 O O . SER A 1 303 ? -46.865 19.067 21.014 1.00 52.22 303 SER A O 1
ATOM 2336 N N . GLU A 1 304 ? -45.605 20.600 22.066 1.00 45.94 304 GLU A N 1
ATOM 2337 C CA . GLU A 1 304 ? -46.345 21.773 21.558 1.00 45.94 304 GLU A CA 1
ATOM 2338 C C . GLU A 1 304 ? -45.900 22.225 20.152 1.00 45.94 304 GLU A C 1
ATOM 2340 O O . GLU A 1 304 ? -46.598 22.986 19.484 1.00 45.94 304 GLU A O 1
ATOM 2345 N N . THR A 1 305 ? -44.776 21.714 19.644 1.00 39.47 305 THR A N 1
ATOM 2346 C CA . THR A 1 305 ? -44.253 22.023 18.305 1.00 39.47 305 THR A CA 1
ATOM 2347 C C . THR A 1 305 ? -44.555 20.905 17.303 1.00 39.47 305 THR A C 1
ATOM 2349 O O . THR A 1 305 ? -43.667 20.359 16.654 1.00 39.47 305 THR A O 1
ATOM 2352 N N . THR A 1 306 ? -45.836 20.566 17.115 1.00 32.50 306 THR A N 1
ATOM 2353 C CA . THR A 1 306 ? -46.241 19.889 15.868 1.00 32.50 306 THR A CA 1
ATOM 2354 C C . THR A 1 306 ? -46.354 20.941 14.758 1.00 32.50 306 THR A C 1
ATOM 2356 O O . THR A 1 306 ? -47.106 21.903 14.911 1.00 32.50 306 THR A O 1
ATOM 2359 N N . PRO A 1 307 ? -45.618 20.833 13.634 1.00 40.22 307 PRO A N 1
ATOM 2360 C CA . PRO A 1 307 ? -45.772 21.779 12.542 1.00 40.22 307 PRO A CA 1
ATOM 2361 C C . PRO A 1 307 ? -47.115 21.527 11.855 1.00 40.22 307 PRO A C 1
ATOM 2363 O O . PRO A 1 307 ? -47.313 20.511 11.187 1.00 40.22 307 PRO A O 1
ATOM 2366 N N . THR A 1 308 ? -48.036 22.476 12.002 1.00 36.88 308 THR A N 1
ATOM 2367 C CA . THR A 1 308 ? -49.199 22.637 11.130 1.00 36.88 308 THR A CA 1
ATOM 2368 C C . THR A 1 308 ? -48.697 22.640 9.686 1.00 36.88 308 THR A C 1
ATOM 2370 O O . THR A 1 308 ? -47.967 23.547 9.283 1.00 36.88 308 THR A O 1
ATOM 2373 N N . MET A 1 309 ? -49.032 21.613 8.900 1.00 36.75 309 MET A N 1
ATOM 2374 C CA . MET A 1 309 ? -48.742 21.640 7.465 1.00 36.75 309 MET A CA 1
ATOM 2375 C C . MET A 1 309 ? -49.488 22.836 6.851 1.00 36.75 309 MET A C 1
ATOM 2377 O O . MET A 1 309 ? -50.688 22.981 7.105 1.00 36.75 309 MET A O 1
ATOM 2381 N N . PRO A 1 310 ? -48.826 23.705 6.070 1.00 37.56 310 PRO A N 1
ATOM 2382 C CA . PRO A 1 310 ? -49.508 24.820 5.438 1.00 37.56 310 PRO A CA 1
ATOM 2383 C C . PRO A 1 310 ? -50.494 24.292 4.393 1.00 37.56 310 PRO A C 1
ATOM 2385 O O . PRO A 1 310 ? -50.155 23.465 3.544 1.00 37.56 310 PRO A O 1
ATOM 2388 N N . ILE A 1 311 ? -51.728 24.785 4.481 1.00 40.22 311 ILE A N 1
ATOM 2389 C CA . ILE A 1 311 ? -52.777 24.619 3.478 1.00 40.22 311 ILE A CA 1
ATOM 2390 C C . ILE A 1 311 ? -52.224 25.164 2.157 1.00 40.22 311 ILE A C 1
ATOM 2392 O O . ILE A 1 311 ? -51.887 26.342 2.060 1.00 40.22 311 ILE A O 1
ATOM 2396 N N . VAL A 1 312 ? -52.097 24.302 1.149 1.00 38.53 312 VAL A N 1
ATOM 2397 C CA . VAL A 1 312 ? -51.750 24.720 -0.211 1.00 38.53 312 VAL A CA 1
ATOM 2398 C C . VAL A 1 312 ? -52.968 25.437 -0.790 1.00 38.53 312 VAL A C 1
ATOM 2400 O O . VAL A 1 312 ? -53.989 24.806 -1.059 1.00 38.53 312 VAL A O 1
ATOM 2403 N N . GLU A 1 313 ? -52.872 26.754 -0.965 1.00 33.31 313 GLU A N 1
ATOM 2404 C CA . GLU A 1 313 ? -53.834 27.533 -1.745 1.00 33.31 313 GLU A CA 1
ATOM 2405 C C . GLU A 1 313 ? -53.817 27.050 -3.202 1.00 33.31 313 GLU A C 1
ATOM 2407 O O . GLU A 1 313 ? -52.858 27.250 -3.950 1.00 33.31 313 GLU A O 1
ATOM 2412 N N . SER A 1 314 ? -54.896 26.390 -3.616 1.00 36.56 314 SER A N 1
ATOM 2413 C CA . SER A 1 314 ? -55.150 26.055 -5.012 1.00 36.56 314 SER A CA 1
ATOM 2414 C C . SER A 1 314 ? -55.508 27.322 -5.793 1.00 36.56 314 SER A C 1
ATOM 2416 O O . SER A 1 314 ? -56.568 27.910 -5.574 1.00 36.56 314 SER A O 1
ATOM 2418 N N . SER A 1 315 ? -54.649 27.719 -6.731 1.00 31.89 315 SER A N 1
ATOM 2419 C CA . SER A 1 315 ? -55.011 28.660 -7.801 1.00 31.89 315 SER A CA 1
ATOM 2420 C C . SER A 1 315 ? -55.929 27.977 -8.835 1.00 31.89 315 SER A C 1
ATOM 2422 O O . SER A 1 315 ? -55.894 26.750 -8.955 1.00 31.89 315 SER A O 1
ATOM 2424 N N . PRO A 1 316 ? -56.781 28.729 -9.558 1.00 37.66 316 PRO A N 1
ATOM 2425 C CA . PRO A 1 316 ? -58.006 28.203 -10.155 1.00 37.66 316 PRO A CA 1
ATOM 2426 C C . PRO A 1 316 ? -57.738 27.398 -11.428 1.00 37.66 316 PRO A C 1
ATOM 2428 O O . PRO A 1 316 ? -56.966 27.819 -12.288 1.00 37.66 316 PRO A O 1
ATOM 2431 N N . VAL A 1 317 ? -58.427 26.264 -11.562 1.00 36.84 317 VAL A N 1
ATOM 2432 C CA . VAL A 1 317 ? -58.459 25.469 -12.792 1.00 36.84 317 VAL A CA 1
ATOM 2433 C C . VAL A 1 317 ? -59.515 26.069 -13.713 1.00 36.84 317 VAL A C 1
ATOM 2435 O O . VAL A 1 317 ? -60.694 26.126 -13.361 1.00 36.84 317 VAL A O 1
ATOM 2438 N N . ASP A 1 318 ? -59.064 26.532 -14.873 1.00 34.22 318 ASP A N 1
ATOM 2439 C CA . ASP A 1 318 ? -59.899 27.023 -15.959 1.00 34.22 318 ASP A CA 1
ATOM 2440 C C . ASP A 1 318 ? -60.711 25.864 -16.552 1.00 34.22 318 ASP A C 1
ATOM 2442 O O . ASP A 1 318 ? -60.182 24.791 -16.863 1.00 34.22 318 ASP A O 1
ATOM 2446 N N . ALA A 1 319 ? -62.019 26.067 -16.653 1.00 36.22 319 ALA A N 1
ATOM 2447 C CA . ALA A 1 319 ? -62.960 25.097 -17.174 1.00 36.22 319 ALA A CA 1
ATOM 2448 C C . ALA A 1 319 ? -63.281 25.460 -18.620 1.00 36.22 319 ALA A C 1
ATOM 2450 O O . ALA A 1 319 ? -64.029 26.402 -18.874 1.00 36.22 319 ALA A O 1
ATOM 2451 N N . THR A 1 320 ? -62.810 24.673 -19.586 1.00 33.16 320 THR A N 1
ATOM 2452 C CA . THR A 1 320 ? -63.540 24.535 -20.849 1.00 33.16 320 THR A CA 1
ATOM 2453 C C . THR A 1 320 ? -63.326 23.160 -21.467 1.00 33.16 320 THR A C 1
ATOM 2455 O O . THR A 1 320 ? -62.262 22.554 -21.399 1.00 33.16 320 THR A O 1
ATOM 2458 N N . GLN A 1 321 ? -64.444 22.660 -21.969 1.00 34.81 321 GLN A N 1
ATOM 2459 C CA . GLN A 1 321 ? -64.762 21.319 -22.420 1.00 34.81 321 GLN A CA 1
ATOM 2460 C C . GLN A 1 321 ? -64.074 20.987 -23.748 1.00 34.81 321 GLN A C 1
ATOM 2462 O O . GLN A 1 321 ? -63.948 21.872 -24.584 1.00 34.81 321 GLN A O 1
ATOM 2467 N N . GLU A 1 322 ? -63.793 19.707 -24.005 1.00 34.88 322 GLU A N 1
ATOM 2468 C CA . GLU A 1 322 ? -64.387 19.026 -25.163 1.00 34.88 322 GLU A CA 1
ATOM 2469 C C . GLU A 1 322 ? -64.252 17.498 -25.089 1.00 34.88 322 GLU A C 1
ATOM 2471 O O . GLU A 1 322 ? -63.318 16.931 -24.526 1.00 34.88 322 GLU A O 1
ATOM 2476 N N . GLN A 1 323 ? -65.292 16.861 -25.621 1.00 35.12 323 GLN A N 1
ATOM 2477 C CA . GLN A 1 323 ? -65.579 15.431 -25.725 1.00 35.12 323 GLN A CA 1
ATOM 2478 C C . GLN A 1 323 ? -64.458 14.707 -26.511 1.00 35.12 323 GLN A C 1
ATOM 2480 O O . GLN A 1 323 ? -63.725 15.336 -27.266 1.00 35.12 323 GLN A O 1
ATOM 2485 N N . THR A 1 324 ? -64.286 13.377 -26.470 1.00 33.72 324 THR A N 1
ATOM 2486 C CA . THR A 1 324 ? -64.985 12.462 -27.404 1.00 33.72 324 THR A CA 1
ATOM 2487 C C . THR A 1 324 ? -64.460 11.005 -27.255 1.00 33.72 324 THR A C 1
ATOM 2489 O O . THR A 1 324 ? -63.259 10.771 -27.279 1.00 33.72 324 THR A O 1
ATOM 2492 N N . GLN A 1 325 ? -65.403 10.051 -27.145 1.00 38.06 325 GLN A N 1
ATOM 2493 C CA . GLN A 1 325 ? -65.435 8.641 -27.623 1.00 38.06 325 GLN A CA 1
ATOM 2494 C C . GLN A 1 325 ? -64.470 7.532 -27.119 1.00 38.06 325 GLN A C 1
ATOM 2496 O O . GLN A 1 325 ? -63.346 7.356 -27.566 1.00 38.06 325 GLN A O 1
ATOM 2501 N N . LEU A 1 326 ? -65.047 6.673 -26.266 1.00 36.94 326 LEU A N 1
ATOM 2502 C CA . LEU A 1 326 ? -65.261 5.212 -26.391 1.00 36.94 326 LEU A CA 1
ATOM 2503 C C . LEU A 1 326 ? -64.402 4.326 -27.343 1.00 36.94 326 LEU A C 1
ATOM 2505 O O . LEU A 1 326 ? -64.572 4.352 -28.559 1.00 36.94 326 LEU A O 1
ATOM 2509 N N . SER A 1 327 ? -63.794 3.308 -26.697 1.00 40.69 327 SER A N 1
ATOM 2510 C CA . SER A 1 327 ? -63.694 1.857 -27.041 1.00 40.69 327 SER A CA 1
ATOM 2511 C C . SER A 1 327 ? -62.599 1.338 -28.008 1.00 40.69 327 SER A C 1
ATOM 2513 O O . SER A 1 327 ? -62.150 2.085 -28.867 1.00 40.69 327 SER A O 1
ATOM 2515 N N . PRO A 1 328 ? -62.223 0.027 -27.977 1.00 49.94 328 PRO A N 1
ATOM 2516 C CA . PRO A 1 328 ? -62.158 -0.943 -26.862 1.00 49.94 328 PRO A CA 1
ATOM 2517 C C . PRO A 1 328 ? -60.825 -1.752 -26.772 1.00 49.94 328 PRO A C 1
ATOM 2519 O O . PRO A 1 328 ? -60.006 -1.784 -27.686 1.00 49.94 328 PRO A O 1
ATOM 2522 N N . ARG A 1 329 ? -60.643 -2.472 -25.650 1.00 53.44 329 ARG A N 1
ATOM 2523 C CA . ARG A 1 329 ? -59.586 -3.485 -25.404 1.00 53.44 329 ARG A CA 1
ATOM 2524 C C . ARG A 1 329 ? -59.676 -4.696 -26.350 1.00 53.44 329 ARG A C 1
ATOM 2526 O O . ARG A 1 329 ? -60.791 -5.155 -26.599 1.00 53.44 329 ARG A O 1
ATOM 2533 N N . PRO A 1 330 ? -58.549 -5.359 -26.675 1.00 44.59 330 PRO A N 1
ATOM 2534 C CA . PRO A 1 330 ? -58.550 -6.767 -27.055 1.00 44.59 330 PRO A CA 1
ATOM 2535 C C . PRO A 1 330 ? -58.428 -7.694 -25.836 1.00 44.59 330 PRO A C 1
ATOM 2537 O O . PRO A 1 330 ? -57.750 -7.395 -24.850 1.00 44.59 330 PRO A O 1
ATOM 2540 N N . LEU A 1 331 ? -59.123 -8.824 -25.947 1.00 45.56 331 LEU A N 1
ATOM 2541 C CA . LEU A 1 331 ? -59.244 -9.912 -24.985 1.00 45.56 331 LEU A CA 1
ATOM 2542 C C . LEU A 1 331 ? -57.949 -10.725 -24.838 1.00 45.56 331 LEU A C 1
ATOM 2544 O O . LEU A 1 331 ? -57.202 -10.908 -25.795 1.00 45.56 331 LEU A O 1
ATOM 2548 N N . GLY A 1 332 ? -57.740 -11.281 -23.642 1.00 49.00 332 GLY A N 1
ATOM 2549 C CA . GLY A 1 332 ? -56.771 -12.356 -23.428 1.00 49.00 332 GLY A CA 1
ATOM 2550 C C . GLY A 1 332 ? -57.254 -13.698 -24.001 1.00 49.00 332 GLY A C 1
ATOM 2551 O O . GLY A 1 332 ? -58.457 -13.877 -24.201 1.00 49.00 332 GLY A O 1
ATOM 2552 N N . PRO A 1 333 ? -56.356 -14.671 -24.229 1.00 54.69 333 PRO A N 1
ATOM 2553 C CA . PRO A 1 333 ? -56.755 -16.020 -24.604 1.00 54.69 333 PRO A CA 1
ATOM 2554 C C . PRO A 1 333 ? -56.919 -16.933 -23.375 1.00 54.69 333 PRO A C 1
ATOM 2556 O O . PRO A 1 333 ? -56.064 -16.992 -22.491 1.00 54.69 333 PRO A O 1
ATOM 2559 N N . LYS A 1 334 ? -58.028 -17.683 -23.356 1.00 49.25 334 LYS A N 1
ATOM 2560 C CA . LYS A 1 334 ? -58.238 -18.908 -22.568 1.00 49.25 334 LYS A CA 1
ATOM 2561 C C . LYS A 1 334 ? -58.228 -20.109 -23.514 1.00 49.25 334 LYS A C 1
ATOM 2563 O O . LYS A 1 334 ? -58.964 -20.063 -24.490 1.00 49.25 334 LYS A O 1
ATOM 2568 N N . SER A 1 335 ? -57.508 -21.165 -23.126 1.00 42.75 335 SER A N 1
ATOM 2569 C CA . SER A 1 335 ? -57.769 -22.618 -23.308 1.00 42.75 335 SER A CA 1
ATOM 2570 C C . SER A 1 335 ? -56.409 -23.328 -23.409 1.00 42.75 335 SER A C 1
ATOM 2572 O O . SER A 1 335 ? -55.568 -22.868 -24.166 1.00 42.75 335 SER A O 1
ATOM 2574 N N . GLY A 1 336 ? -56.061 -24.394 -22.689 1.00 41.75 336 GLY A N 1
ATOM 2575 C CA . GLY A 1 336 ? -56.869 -25.476 -22.132 1.00 41.75 336 GLY A CA 1
ATOM 2576 C C . GLY A 1 336 ? -56.558 -26.778 -22.889 1.00 41.75 336 GLY A C 1
ATOM 2577 O O . GLY A 1 336 ? -56.982 -26.900 -24.027 1.00 41.75 336 GLY A O 1
ATOM 2578 N N . ASN A 1 337 ? -55.849 -27.700 -22.221 1.00 40.94 337 ASN A N 1
ATOM 2579 C CA . ASN A 1 337 ? -55.654 -29.142 -22.476 1.00 40.94 337 ASN A CA 1
ATOM 2580 C C . ASN A 1 337 ? -55.243 -29.652 -23.871 1.00 40.94 337 ASN A C 1
ATOM 2582 O O . ASN A 1 337 ? -56.054 -29.704 -24.789 1.00 40.94 337 ASN A O 1
ATOM 2586 N N . THR A 1 338 ? -54.072 -30.294 -23.943 1.00 43.41 338 THR A N 1
ATOM 2587 C CA . THR A 1 338 ? -53.950 -31.763 -24.074 1.00 43.41 338 THR A CA 1
ATOM 2588 C C . THR A 1 338 ? -52.623 -32.204 -23.467 1.00 43.41 338 THR A C 1
ATOM 2590 O O . THR A 1 338 ? -51.674 -31.391 -23.518 1.00 43.41 338 THR A O 1
#